Protein AF-A0A962R7K3-F1 (afdb_monomer_lite)

Foldseek 3Di:
DQELVNLLVPLQPDDDDWLVLVLVNQVVLCVHLVHDHQDDDDPPLVPRQWHAQRWFWQADPVRDIDIGTQRTHHQQFEGEFEDADPDDPPDPSVVVVQVVSVVVSLSRQVRPDVVSFGHQWYWYANSNQQKIFIFGDLVSPSPDTHGPPHPVPRIDHSVNVVDPVVSVQVSCSRPPVNVRPVVVVVVVVVVVLVVVLVVQLVVCVVVVHDNVVSVVVSVVVVPD

Radius of gyration: 22.57 Å; chains: 1; bounding box: 63×47×61 Å

pLDDT: mean 91.46, std 8.45, range [54.69, 98.75]

Sequence (224 aa):
MIDLDTFIAKWTAADGSERANAQLFVGDLCELLDLPRPDPAKEETAHNAYVFERRVDRHHRDGSVTPGFIDLYRRDAFVLEAKSISDAEHTKGWDTRMQRAYNQASGYVRALPANEGRPPFLILLDVGRGVIEIHAEFTRSGGNYTPFPDPQHHKIRLADLRGEAIRDRLRAVWLEPENLDPSRHAARVTREIADRLAGLARSLEAAGHDPRITAEFLMRCLFT

Secondary structure (DSSP, 8-state):
---HHHHHHHHHH--S-HHHHHHHHHHHHHHHTTPPPPBPP-SSGGG-SEEEEEEEEEE-TTS-EEEEEEEEEETTTEEEEEE---SPTTSHHHHHHHHHHHHHHHHHHHHS-GGG---SEEEEEETTTTEEEEEE-TT-SS--PEESS-TTTSEEEGGGGGSHHHHHHHHHHHH-GGGG-HHHHHHHHHHHHHHHHHHHHHHHHHTT--HHHHHHHHHHHH--

Structure (mmCIF, N/CA/C/O backbone):
data_AF-A0A962R7K3-F1
#
_entry.id   AF-A0A962R7K3-F1
#
loop_
_atom_site.group_PDB
_atom_site.id
_atom_site.type_symbol
_atom_site.label_atom_id
_atom_site.label_alt_id
_atom_site.label_comp_id
_atom_site.label_asym_id
_atom_site.label_entity_id
_atom_site.label_seq_id
_atom_site.pdbx_PDB_ins_code
_atom_site.Cartn_x
_atom_site.Cartn_y
_atom_site.Cartn_z
_atom_site.occupancy
_atom_site.B_iso_or_equiv
_atom_site.auth_seq_id
_atom_site.auth_comp_id
_atom_site.auth_asym_id
_atom_site.auth_atom_id
_atom_site.pdbx_PDB_model_num
ATOM 1 N N . MET A 1 1 ? -1.440 -23.193 -4.894 1.00 68.06 1 MET A N 1
ATOM 2 C CA . MET A 1 1 ? -1.514 -22.405 -3.657 1.00 68.06 1 MET A CA 1
ATOM 3 C C . MET A 1 1 ? -0.154 -22.497 -3.011 1.00 68.06 1 MET A C 1
ATOM 5 O O . MET A 1 1 ? 0.210 -23.572 -2.546 1.00 68.06 1 MET A O 1
ATOM 9 N N . ILE A 1 2 ? 0.625 -21.425 -3.092 1.00 87.50 2 ILE A N 1
ATOM 10 C CA . ILE A 1 2 ? 1.897 -21.323 -2.384 1.00 87.50 2 ILE A CA 1
ATOM 11 C C . ILE A 1 2 ? 1.605 -21.229 -0.884 1.00 87.50 2 ILE A C 1
ATOM 13 O O . ILE A 1 2 ? 0.843 -20.364 -0.454 1.00 87.50 2 ILE A O 1
ATOM 17 N N . ASP A 1 3 ? 2.144 -22.151 -0.089 1.00 94.12 3 ASP A N 1
ATOM 18 C CA . ASP A 1 3 ? 2.048 -22.040 1.364 1.00 94.12 3 ASP A CA 1
ATOM 19 C C . ASP A 1 3 ? 3.031 -20.980 1.892 1.00 94.12 3 ASP A C 1
ATOM 21 O O . ASP A 1 3 ? 3.970 -20.555 1.211 1.00 94.12 3 ASP A O 1
ATOM 25 N N . LEU A 1 4 ? 2.793 -20.536 3.123 1.00 96.12 4 LEU A N 1
ATOM 26 C CA . LEU A 1 4 ? 3.519 -19.432 3.739 1.00 96.12 4 LEU A CA 1
ATOM 27 C C . LEU A 1 4 ? 5.024 -19.693 3.889 1.00 96.12 4 LEU A C 1
ATOM 29 O O . LEU A 1 4 ? 5.821 -18.792 3.626 1.00 96.12 4 LEU A O 1
ATOM 33 N N . ASP A 1 5 ? 5.425 -20.890 4.317 1.00 96.62 5 ASP A N 1
ATOM 34 C CA . ASP A 1 5 ? 6.842 -21.181 4.536 1.00 96.62 5 ASP A CA 1
ATOM 35 C C . ASP A 1 5 ? 7.575 -21.321 3.197 1.00 96.62 5 ASP A C 1
ATOM 37 O O . ASP A 1 5 ? 8.693 -20.820 3.065 1.00 96.62 5 ASP A O 1
ATOM 41 N N . THR A 1 6 ? 6.917 -21.878 2.174 1.00 95.88 6 THR A N 1
ATOM 42 C CA . THR A 1 6 ? 7.426 -21.888 0.795 1.00 95.88 6 THR A CA 1
ATOM 43 C C . THR A 1 6 ? 7.602 -20.468 0.246 1.00 95.88 6 THR A C 1
ATOM 45 O O . THR A 1 6 ? 8.648 -20.161 -0.333 1.00 95.88 6 THR A O 1
ATOM 48 N N . PHE A 1 7 ? 6.625 -19.576 0.454 1.00 95.62 7 PHE A N 1
ATOM 49 C CA . PHE A 1 7 ? 6.726 -18.171 0.042 1.00 95.62 7 PHE A CA 1
ATOM 50 C C . PHE A 1 7 ? 7.904 -17.466 0.724 1.00 95.62 7 PHE A C 1
ATOM 52 O O . PHE A 1 7 ? 8.736 -16.850 0.053 1.00 95.62 7 PHE A O 1
ATOM 59 N N . ILE A 1 8 ? 7.998 -17.581 2.054 1.00 95.44 8 ILE A N 1
ATOM 60 C CA . ILE A 1 8 ? 9.067 -16.951 2.833 1.00 95.44 8 ILE A CA 1
ATOM 61 C C . ILE A 1 8 ? 10.426 -17.500 2.395 1.00 95.44 8 ILE A C 1
ATOM 63 O O . ILE A 1 8 ? 11.334 -16.709 2.149 1.00 95.44 8 ILE A O 1
ATOM 67 N N . ALA A 1 9 ? 10.580 -18.819 2.252 1.00 93.94 9 ALA A N 1
ATOM 68 C CA . ALA A 1 9 ? 11.841 -19.429 1.833 1.00 93.94 9 ALA A CA 1
ATOM 69 C C . ALA A 1 9 ? 12.282 -18.947 0.442 1.00 93.94 9 ALA A C 1
ATOM 71 O O . ALA A 1 9 ? 13.432 -18.538 0.279 1.00 93.94 9 ALA A O 1
ATOM 72 N N . LYS A 1 10 ? 11.362 -18.925 -0.534 1.00 92.50 10 LYS A N 1
ATOM 73 C CA . LYS A 1 10 ? 11.632 -18.454 -1.901 1.00 92.50 10 LYS A CA 1
ATOM 74 C C . LYS A 1 10 ? 12.158 -17.022 -1.906 1.00 92.50 10 LYS A C 1
ATOM 76 O O . LYS A 1 10 ? 13.209 -16.760 -2.482 1.00 92.50 10 LYS A O 1
ATOM 81 N N . TRP A 1 11 ? 11.445 -16.109 -1.251 1.00 92.19 11 TRP A N 1
ATOM 82 C CA . TRP A 1 11 ? 11.777 -14.684 -1.290 1.00 92.19 11 TRP A CA 1
ATOM 83 C C . TRP A 1 11 ? 12.871 -14.273 -0.303 1.00 92.19 11 TRP A C 1
ATOM 85 O O . TRP A 1 11 ? 13.479 -13.226 -0.488 1.00 92.19 11 TRP A O 1
ATOM 95 N N . THR A 1 12 ? 13.197 -15.114 0.683 1.00 90.31 12 THR A N 1
ATOM 96 C CA . THR A 1 12 ? 14.416 -14.948 1.496 1.00 90.31 12 THR A CA 1
ATOM 97 C C . THR A 1 12 ? 15.669 -15.306 0.696 1.00 90.31 12 THR A C 1
ATOM 99 O O . THR A 1 12 ? 16.709 -14.681 0.876 1.00 90.31 12 THR A O 1
ATOM 102 N N . ALA A 1 13 ? 15.580 -16.320 -0.169 1.00 87.44 13 ALA A N 1
ATOM 103 C CA . ALA A 1 13 ? 16.698 -16.799 -0.980 1.00 87.44 13 ALA A CA 1
ATOM 104 C C . ALA A 1 13 ? 16.848 -16.066 -2.323 1.00 87.44 13 ALA A C 1
ATOM 106 O O . ALA A 1 13 ? 17.819 -16.307 -3.035 1.00 87.44 13 ALA A O 1
ATOM 107 N N . ALA A 1 14 ? 15.885 -15.220 -2.691 1.00 83.06 14 ALA A N 1
ATOM 108 C CA . ALA A 1 14 ? 15.881 -14.542 -3.976 1.00 83.06 14 ALA A CA 1
ATOM 109 C C . ALA A 1 14 ? 17.056 -13.557 -4.087 1.00 83.06 14 ALA A C 1
ATOM 111 O O . ALA A 1 14 ? 17.153 -12.590 -3.333 1.00 83.06 14 ALA A O 1
ATOM 112 N N . ASP A 1 15 ? 17.913 -13.783 -5.077 1.00 66.94 15 ASP A N 1
ATOM 113 C CA . ASP A 1 15 ? 18.903 -12.839 -5.578 1.00 66.94 15 ASP A CA 1
ATOM 114 C C . ASP A 1 15 ? 18.599 -12.496 -7.056 1.00 66.94 15 ASP A C 1
ATOM 116 O O . ASP A 1 15 ? 17.750 -13.111 -7.706 1.00 66.94 15 ASP A O 1
ATOM 120 N N . GLY A 1 16 ? 19.207 -11.438 -7.601 1.00 60.22 16 GLY A N 1
ATOM 121 C CA . GLY A 1 16 ? 19.076 -11.100 -9.029 1.00 60.22 16 GLY A CA 1
ATOM 122 C C . GLY A 1 16 ? 18.207 -9.879 -9.372 1.00 60.22 16 GLY A C 1
ATOM 123 O O . GLY A 1 16 ? 18.065 -8.949 -8.584 1.00 60.22 16 GLY A O 1
ATOM 124 N N . SER A 1 17 ? 17.730 -9.816 -10.626 1.00 57.75 17 SER A N 1
ATOM 125 C CA . SER A 1 17 ? 17.309 -8.562 -11.278 1.00 57.75 17 SER A CA 1
ATOM 126 C C . SER A 1 17 ? 16.001 -7.956 -10.744 1.00 57.75 17 SER A C 1
ATOM 128 O O . SER A 1 17 ? 14.967 -8.621 -10.684 1.00 57.75 17 SER A O 1
ATOM 130 N N . GLU A 1 18 ? 16.044 -6.646 -10.493 1.00 61.50 18 GLU A N 1
ATOM 131 C CA . GLU A 1 18 ? 15.024 -5.814 -9.837 1.00 61.50 18 GLU A CA 1
ATOM 132 C C . GLU A 1 18 ? 13.590 -5.954 -10.388 1.00 61.50 18 GLU A C 1
ATOM 134 O O . GLU A 1 18 ? 12.665 -6.267 -9.640 1.00 61.50 18 GLU A O 1
ATOM 139 N N . ARG A 1 19 ? 13.383 -5.755 -11.697 1.00 60.91 19 ARG A N 1
ATOM 140 C CA . ARG A 1 19 ? 12.029 -5.624 -12.276 1.00 60.91 19 ARG A CA 1
ATOM 141 C C . ARG A 1 19 ? 11.303 -6.960 -12.451 1.00 60.91 19 ARG A C 1
ATOM 143 O O . ARG A 1 19 ? 10.106 -7.044 -12.188 1.00 60.91 19 ARG A O 1
ATOM 150 N N . ALA A 1 20 ? 12.022 -8.004 -12.870 1.00 68.12 20 ALA A N 1
ATOM 151 C CA . ALA A 1 20 ? 11.442 -9.336 -13.054 1.00 68.12 20 ALA A CA 1
ATOM 152 C C . ALA A 1 20 ? 11.002 -9.942 -11.712 1.00 68.12 20 ALA A C 1
ATOM 154 O O . ALA A 1 20 ? 9.931 -10.542 -11.617 1.00 68.12 20 ALA A O 1
ATOM 155 N N . ASN A 1 21 ? 11.789 -9.711 -10.659 1.00 84.38 21 ASN A N 1
ATOM 156 C CA . ASN A 1 21 ? 11.492 -10.224 -9.329 1.00 84.38 21 ASN A CA 1
ATOM 157 C C . ASN A 1 21 ? 10.270 -9.534 -8.708 1.00 84.38 21 ASN A C 1
ATOM 159 O O . ASN A 1 21 ? 9.477 -10.204 -8.058 1.00 84.38 21 ASN A O 1
ATOM 163 N N . ALA A 1 22 ? 10.052 -8.237 -8.954 1.00 90.38 22 ALA A N 1
ATOM 164 C CA . ALA A 1 22 ? 8.908 -7.514 -8.392 1.00 90.38 22 ALA A CA 1
ATOM 165 C C . ALA A 1 22 ? 7.548 -8.063 -8.866 1.00 90.38 22 ALA A C 1
ATOM 167 O O . ALA A 1 22 ? 6.665 -8.316 -8.047 1.00 90.38 22 ALA A O 1
ATOM 168 N N . GLN A 1 23 ? 7.369 -8.294 -10.173 1.00 94.31 23 GLN A N 1
ATOM 169 C CA . GLN A 1 23 ? 6.099 -8.823 -10.696 1.00 94.31 23 GLN A CA 1
ATOM 170 C C . GLN A 1 23 ? 5.846 -10.266 -10.239 1.00 94.31 23 GLN A C 1
ATOM 172 O O . GLN A 1 23 ? 4.718 -10.610 -9.882 1.00 94.31 23 GLN A O 1
ATOM 177 N N . LEU A 1 24 ? 6.897 -11.095 -10.190 1.00 94.19 24 LEU A N 1
ATOM 178 C CA . LEU A 1 24 ? 6.820 -12.452 -9.645 1.00 94.19 24 LEU A CA 1
ATOM 179 C C . LEU A 1 24 ? 6.467 -12.439 -8.151 1.00 94.19 24 LEU A C 1
ATOM 181 O O . LEU A 1 24 ? 5.594 -13.195 -7.733 1.00 94.19 24 LEU A O 1
ATOM 185 N N . PHE A 1 25 ? 7.084 -11.548 -7.367 1.00 95.19 25 PHE A N 1
ATOM 186 C CA . PHE A 1 25 ? 6.802 -11.378 -5.940 1.00 95.19 25 PHE A CA 1
ATOM 187 C C . PHE A 1 25 ? 5.340 -11.027 -5.707 1.00 95.19 25 PHE A C 1
ATOM 189 O O . PHE A 1 25 ? 4.668 -11.668 -4.905 1.00 95.19 25 PHE A O 1
ATOM 196 N N . VAL A 1 26 ? 4.826 -10.039 -6.441 1.00 96.62 26 VAL A N 1
ATOM 197 C CA . VAL A 1 26 ? 3.419 -9.639 -6.350 1.00 96.62 26 VAL A CA 1
ATOM 198 C C . VAL A 1 26 ? 2.497 -10.787 -6.758 1.00 96.62 26 VAL A C 1
ATOM 200 O O . VAL A 1 26 ? 1.483 -11.003 -6.099 1.00 96.62 26 VAL A O 1
ATOM 203 N N . GLY A 1 27 ? 2.828 -11.531 -7.816 1.00 96.69 27 GLY A N 1
ATOM 204 C CA . GLY A 1 27 ? 2.042 -12.683 -8.261 1.00 96.69 27 GLY A CA 1
ATOM 205 C C . GLY A 1 27 ? 1.935 -13.772 -7.192 1.00 96.69 27 GLY A C 1
ATOM 206 O O . GLY A 1 27 ? 0.830 -14.234 -6.898 1.00 96.69 27 GLY A O 1
ATOM 207 N N . ASP A 1 28 ? 3.062 -14.126 -6.575 1.00 96.88 28 ASP A N 1
ATOM 208 C CA . ASP A 1 28 ? 3.112 -15.086 -5.471 1.00 96.88 28 ASP A CA 1
ATOM 209 C C . ASP A 1 28 ? 2.399 -14.554 -4.221 1.00 96.88 28 ASP A C 1
ATOM 211 O O . ASP A 1 28 ? 1.690 -15.304 -3.557 1.00 96.88 28 ASP A O 1
ATOM 215 N N . LEU A 1 29 ? 2.550 -13.262 -3.906 1.00 97.25 29 LEU A N 1
ATOM 216 C CA . LEU A 1 29 ? 1.879 -12.628 -2.771 1.00 97.25 29 LEU A CA 1
ATOM 217 C C . LEU A 1 29 ? 0.361 -12.650 -2.966 1.00 97.25 29 LEU A C 1
ATOM 219 O O . LEU A 1 29 ? -0.376 -12.905 -2.016 1.00 97.25 29 LEU A O 1
ATOM 223 N N . CYS A 1 30 ? -0.111 -12.424 -4.196 1.00 97.94 30 CYS A N 1
ATOM 224 C CA . CYS A 1 30 ? -1.530 -12.534 -4.506 1.00 97.94 30 CYS A CA 1
ATOM 225 C C . CYS A 1 30 ? -2.033 -13.964 -4.297 1.00 97.94 30 CYS A C 1
ATOM 227 O O . CYS A 1 30 ? -3.104 -14.150 -3.735 1.00 97.94 30 CYS A O 1
ATOM 229 N N . GLU A 1 31 ? -1.263 -14.975 -4.704 1.00 97.75 31 GLU A N 1
ATOM 230 C CA . GLU A 1 31 ? -1.631 -16.373 -4.470 1.00 97.75 31 GLU A CA 1
ATOM 231 C C . GLU A 1 31 ? -1.614 -16.748 -2.981 1.00 97.75 31 GLU A C 1
ATOM 233 O O . GLU A 1 31 ? -2.525 -17.433 -2.524 1.00 97.75 31 GLU A O 1
ATOM 238 N N . LEU A 1 32 ? -0.621 -16.275 -2.221 1.00 97.56 32 LEU A N 1
ATOM 239 C CA . LEU A 1 32 ? -0.515 -16.503 -0.777 1.00 97.56 32 LEU A CA 1
ATOM 240 C C . LEU A 1 32 ? -1.706 -15.910 -0.007 1.00 97.56 32 LEU A C 1
ATOM 242 O O . LEU A 1 32 ? -2.159 -16.491 0.976 1.00 97.56 32 LEU A O 1
ATOM 246 N N . LEU A 1 33 ? -2.172 -14.729 -0.420 1.00 96.81 33 LEU A N 1
ATOM 247 C CA . LEU A 1 33 ? -3.208 -13.959 0.276 1.00 96.81 33 LEU A CA 1
ATOM 248 C C . LEU A 1 33 ? -4.617 -14.139 -0.312 1.00 96.81 33 LEU A C 1
ATOM 250 O O . LEU A 1 33 ? -5.530 -13.429 0.111 1.00 96.81 33 LEU A O 1
ATOM 254 N N . ASP A 1 34 ? -4.783 -15.048 -1.278 1.00 96.75 34 ASP A N 1
ATOM 255 C CA . ASP A 1 34 ? -6.034 -15.267 -2.019 1.00 96.75 34 ASP A CA 1
ATOM 256 C C . ASP A 1 34 ? -6.602 -13.964 -2.623 1.00 96.75 34 ASP A C 1
ATOM 258 O O . ASP A 1 34 ? -7.761 -13.582 -2.452 1.00 96.75 34 ASP A O 1
ATOM 262 N N . LEU A 1 35 ? -5.727 -13.216 -3.296 1.00 97.75 35 LEU A N 1
ATOM 263 C CA . LEU A 1 35 ? -6.034 -11.942 -3.936 1.00 97.75 35 LEU A CA 1
ATOM 264 C C . LEU A 1 35 ? -6.183 -12.099 -5.453 1.00 97.75 35 LEU A C 1
ATOM 266 O O . LEU A 1 35 ? -5.499 -12.920 -6.073 1.00 97.75 35 LEU A O 1
ATOM 270 N N . PRO A 1 36 ? -6.996 -11.239 -6.099 1.00 97.38 36 PRO A N 1
ATOM 271 C CA . PRO A 1 36 ? -6.998 -11.149 -7.550 1.00 97.38 36 PRO A CA 1
ATOM 272 C C . PRO A 1 36 ? -5.607 -10.755 -8.061 1.00 97.38 36 PRO A C 1
ATOM 274 O O . PRO A 1 36 ? -4.902 -9.937 -7.454 1.00 97.38 36 PRO A O 1
ATOM 277 N N . ARG A 1 37 ? -5.233 -11.304 -9.218 1.00 96.88 37 ARG A N 1
ATOM 278 C CA . ARG A 1 37 ? -4.007 -10.920 -9.927 1.00 96.88 37 ARG A CA 1
ATOM 279 C C . ARG A 1 37 ? -4.241 -9.662 -10.777 1.00 96.88 37 ARG A C 1
ATOM 281 O O . ARG A 1 37 ? -5.378 -9.442 -11.191 1.00 96.88 37 ARG A O 1
ATOM 288 N N . PRO A 1 38 ? -3.198 -8.851 -11.034 1.00 97.44 38 PRO A N 1
ATOM 289 C CA . PRO A 1 38 ? -3.298 -7.721 -11.955 1.00 97.44 38 PRO A CA 1
ATOM 290 C C . PRO A 1 38 ? -3.692 -8.172 -13.366 1.00 97.44 38 PRO A C 1
ATOM 292 O O . PRO A 1 38 ? -3.252 -9.225 -13.834 1.00 97.44 38 PRO A O 1
ATOM 295 N N . ASP A 1 39 ? -4.491 -7.355 -14.043 1.00 97.00 39 ASP A N 1
ATOM 296 C CA . ASP A 1 39 ? -4.911 -7.568 -15.423 1.00 97.00 39 ASP A CA 1
ATOM 297 C C . ASP A 1 39 ? -3.769 -7.258 -16.411 1.00 97.00 39 ASP A C 1
ATOM 299 O O . ASP A 1 39 ? -2.877 -6.449 -16.119 1.00 97.00 39 ASP A O 1
ATOM 303 N N . PRO A 1 40 ? -3.799 -7.837 -17.626 1.00 95.56 40 PRO A N 1
ATOM 304 C CA . PRO A 1 40 ? -2.949 -7.387 -18.720 1.00 95.56 40 PRO A CA 1
ATOM 305 C C . PRO A 1 40 ? -3.201 -5.910 -19.047 1.00 95.56 40 PRO A C 1
ATOM 307 O O . PRO A 1 40 ? -4.349 -5.481 -19.198 1.00 95.56 40 PRO A O 1
ATOM 310 N N . ALA A 1 41 ? -2.125 -5.138 -19.206 1.00 93.69 41 ALA A N 1
ATOM 311 C CA . ALA A 1 41 ? -2.223 -3.737 -19.591 1.00 93.69 41 ALA A CA 1
ATOM 312 C C . ALA A 1 41 ? -2.838 -3.579 -20.993 1.00 93.69 41 ALA A C 1
ATOM 314 O O . ALA A 1 41 ? -2.524 -4.324 -21.923 1.00 93.69 41 ALA A O 1
ATOM 315 N N . LYS A 1 42 ? -3.700 -2.573 -21.142 1.00 92.56 42 LYS A N 1
ATOM 316 C CA . LYS A 1 42 ? -4.332 -2.171 -22.404 1.00 92.56 42 LYS A CA 1
ATOM 317 C C . LYS A 1 42 ? -3.747 -0.850 -22.900 1.00 92.56 42 LYS A C 1
ATOM 319 O O . LYS A 1 42 ? -3.247 -0.058 -22.099 1.00 92.56 42 LYS A O 1
ATOM 324 N N . GLU A 1 43 ? -3.852 -0.592 -24.206 1.00 88.44 43 GLU A N 1
ATOM 325 C CA . GLU A 1 43 ? -3.423 0.680 -24.816 1.00 88.44 43 GLU A CA 1
ATOM 326 C C . GLU A 1 43 ? -4.154 1.876 -24.193 1.00 88.44 43 GLU A C 1
ATOM 328 O O . GLU A 1 43 ? -3.541 2.876 -23.810 1.00 88.44 43 GLU A O 1
ATOM 333 N N . GLU A 1 44 ? -5.472 1.749 -24.028 1.00 90.25 44 GLU A N 1
ATOM 334 C CA . GLU A 1 44 ? -6.278 2.774 -23.386 1.00 90.25 44 GLU A CA 1
ATOM 335 C C . GLU A 1 44 ? -6.076 2.753 -21.871 1.00 90.25 44 GLU A C 1
ATOM 337 O O . GLU A 1 44 ? -6.584 1.907 -21.133 1.00 90.25 44 GLU A O 1
ATOM 342 N N . THR A 1 45 ? -5.336 3.752 -21.405 1.00 88.19 45 THR A N 1
ATOM 343 C CA . THR A 1 45 ? -4.872 3.869 -20.022 1.00 88.19 45 THR A CA 1
ATOM 344 C C . THR A 1 45 ? -6.025 3.983 -19.008 1.00 88.19 45 THR A C 1
ATOM 346 O O . THR A 1 45 ? -5.904 3.506 -17.880 1.00 88.19 45 THR A O 1
ATOM 349 N N . ALA A 1 46 ? -7.182 4.517 -19.413 1.00 89.38 46 ALA A N 1
ATOM 350 C CA . ALA A 1 46 ? -8.382 4.605 -18.575 1.00 89.38 46 ALA A CA 1
ATOM 351 C C . ALA A 1 46 ? -8.991 3.233 -18.210 1.00 89.38 46 ALA A C 1
ATOM 353 O O . ALA A 1 46 ? -9.703 3.122 -17.210 1.00 89.38 46 ALA A O 1
ATOM 354 N N . HIS A 1 47 ? -8.694 2.176 -18.973 1.00 91.31 47 HIS A N 1
ATOM 355 C CA . HIS A 1 47 ? -9.143 0.809 -18.683 1.00 91.31 47 HIS A CA 1
ATOM 356 C C . HIS A 1 47 ? -8.198 0.036 -17.756 1.00 91.31 47 HIS A C 1
ATOM 358 O O . HIS A 1 47 ? -8.521 -1.066 -17.317 1.00 91.31 47 HIS A O 1
ATOM 364 N N . ASN A 1 48 ? -7.046 0.614 -17.429 1.00 95.75 48 ASN A N 1
ATOM 365 C CA . ASN A 1 48 ? -6.014 -0.026 -16.631 1.00 95.75 48 ASN A CA 1
ATOM 366 C C . ASN A 1 48 ? -6.226 0.277 -15.141 1.00 95.75 48 ASN A C 1
ATOM 368 O O . ASN A 1 48 ? -5.500 1.085 -14.556 1.00 95.75 48 ASN A O 1
ATOM 372 N N . ALA A 1 49 ? -7.266 -0.331 -14.559 1.00 97.06 49 ALA A N 1
ATOM 373 C CA . ALA A 1 49 ? -7.661 -0.131 -13.164 1.00 97.06 49 ALA A CA 1
ATOM 374 C C . ALA A 1 49 ? -6.872 -1.001 -12.173 1.00 97.06 49 ALA A C 1
ATOM 376 O O . ALA A 1 49 ? -6.731 -0.600 -11.025 1.00 97.06 49 ALA A O 1
ATOM 377 N N . TYR A 1 50 ? -6.343 -2.154 -12.586 1.00 98.25 50 TYR A N 1
ATOM 378 C CA . TYR A 1 50 ? -5.440 -2.966 -11.770 1.00 98.25 50 TYR A CA 1
ATOM 379 C C . TYR A 1 50 ? -4.393 -3.637 -12.658 1.00 98.25 50 TYR A C 1
ATOM 381 O O . TYR A 1 50 ? -4.637 -4.715 -13.180 1.00 98.25 50 TYR A O 1
ATOM 389 N N . VAL A 1 51 ? -3.255 -2.981 -12.893 1.00 98.25 51 VAL A N 1
ATOM 390 C CA . VAL A 1 51 ? -2.243 -3.456 -13.854 1.00 98.25 51 VAL A CA 1
ATOM 391 C C . VAL A 1 51 ? -0.829 -3.174 -13.366 1.00 98.25 51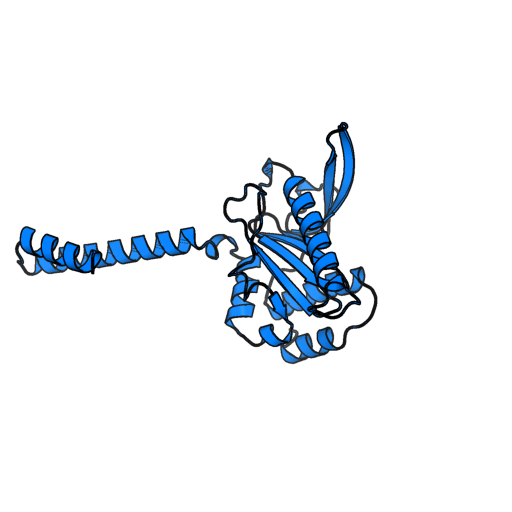 VAL A C 1
ATOM 393 O O . VAL A 1 51 ? -0.595 -2.225 -12.608 1.00 98.25 51 VAL A O 1
ATOM 396 N N . PHE A 1 52 ? 0.124 -3.957 -13.863 1.00 97.62 52 PHE A N 1
ATOM 397 C CA . PHE A 1 52 ? 1.535 -3.592 -13.805 1.00 97.62 52 PHE A CA 1
ATOM 398 C C . PHE A 1 52 ? 1.868 -2.493 -14.820 1.00 97.62 52 PHE A C 1
ATOM 400 O O . PHE A 1 52 ? 1.196 -2.349 -15.841 1.00 97.62 52 PHE A O 1
ATOM 407 N N . GLU A 1 53 ? 2.934 -1.743 -14.541 1.00 95.94 53 GLU A N 1
ATOM 408 C CA . GLU A 1 53 ? 3.526 -0.755 -15.454 1.00 95.94 53 GLU A CA 1
ATOM 409 C C . GLU A 1 53 ? 2.509 0.272 -15.975 1.00 95.94 53 GLU A C 1
ATOM 411 O O . GLU A 1 53 ? 2.501 0.657 -17.148 1.00 95.94 53 GLU A O 1
ATOM 416 N N . ARG A 1 54 ? 1.614 0.733 -15.095 1.00 96.88 54 ARG A N 1
ATOM 417 C CA . ARG A 1 54 ? 0.570 1.692 -15.458 1.00 96.88 54 ARG A CA 1
ATOM 418 C C . ARG A 1 54 ? 1.214 3.000 -15.908 1.00 96.88 54 ARG A C 1
ATOM 420 O O . ARG A 1 54 ? 1.809 3.719 -15.104 1.00 96.88 54 ARG A O 1
ATOM 427 N N . ARG A 1 55 ? 1.046 3.333 -17.190 1.00 95.75 55 ARG A N 1
ATOM 428 C CA . ARG A 1 55 ? 1.497 4.609 -17.754 1.00 95.75 55 ARG A CA 1
ATOM 429 C C . ARG A 1 55 ? 0.818 5.784 -17.054 1.00 95.75 55 ARG A C 1
ATOM 431 O O . ARG A 1 55 ? -0.386 5.749 -16.806 1.00 95.75 55 ARG A O 1
ATOM 438 N N . VAL A 1 56 ? 1.584 6.832 -16.782 1.00 95.19 56 VAL A N 1
ATOM 439 C CA . VAL A 1 56 ? 1.109 8.113 -16.260 1.00 95.19 56 VAL A CA 1
ATOM 440 C C . VAL A 1 56 ? 1.973 9.238 -16.823 1.00 95.19 56 VAL A C 1
ATOM 442 O O . VAL A 1 56 ? 3.195 9.120 -16.875 1.00 95.19 56 VAL A O 1
ATOM 445 N N . ASP A 1 57 ? 1.353 10.329 -17.251 1.00 94.25 57 ASP A N 1
ATOM 446 C CA . ASP A 1 57 ? 2.070 11.480 -17.791 1.00 94.25 57 ASP A CA 1
ATOM 447 C C . ASP A 1 57 ? 2.328 12.494 -16.668 1.00 94.25 57 ASP A C 1
ATOM 449 O O . ASP A 1 57 ? 1.409 12.955 -15.990 1.00 94.25 57 ASP A O 1
ATOM 453 N N . ARG A 1 58 ? 3.600 12.832 -16.428 1.00 92.06 58 ARG A N 1
ATOM 454 C CA . ARG A 1 58 ? 3.985 13.817 -15.410 1.00 92.06 58 ARG A CA 1
ATOM 455 C C . ARG A 1 58 ? 4.138 15.183 -16.053 1.00 92.06 58 ARG A C 1
ATOM 457 O O . ARG A 1 58 ? 5.040 15.380 -16.865 1.00 92.06 58 ARG A O 1
ATOM 464 N N . HIS A 1 59 ? 3.278 16.109 -15.652 1.00 89.31 59 HIS A N 1
ATOM 465 C CA . HIS A 1 59 ? 3.306 17.498 -16.093 1.00 89.31 59 HIS A CA 1
ATOM 466 C C . HIS A 1 59 ? 4.234 18.325 -15.199 1.00 89.31 59 HIS A C 1
ATOM 468 O O . HIS A 1 59 ? 4.098 18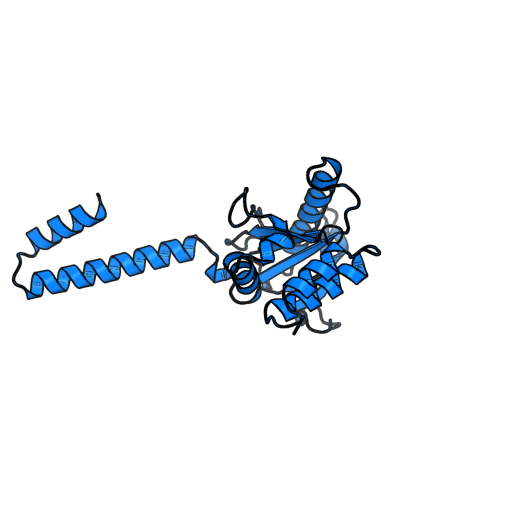.322 -13.973 1.00 89.31 59 HIS A O 1
ATOM 474 N N . HIS A 1 60 ? 5.162 19.048 -15.817 1.00 88.06 60 HIS A N 1
ATOM 475 C CA . HIS A 1 60 ? 6.123 19.913 -15.138 1.00 88.06 60 HIS A CA 1
ATOM 476 C C . HIS A 1 60 ? 5.708 21.384 -15.223 1.00 88.06 60 HIS A C 1
ATOM 478 O O . HIS A 1 60 ? 4.874 21.778 -16.037 1.00 88.06 60 HIS A O 1
ATOM 484 N N . ARG A 1 61 ? 6.302 22.226 -14.368 1.00 87.81 61 ARG A N 1
ATOM 485 C CA . ARG A 1 61 ? 5.973 23.665 -14.298 1.00 87.81 61 ARG A CA 1
ATOM 486 C C . ARG A 1 61 ? 6.346 24.443 -15.557 1.00 87.81 61 ARG A C 1
ATOM 488 O O . ARG A 1 61 ? 5.740 25.471 -15.824 1.00 87.81 61 ARG A O 1
ATOM 495 N N . ASP A 1 62 ? 7.337 23.964 -16.298 1.00 92.25 62 ASP A N 1
ATOM 496 C CA . ASP A 1 62 ? 7.758 24.529 -17.582 1.00 92.25 62 ASP A CA 1
ATOM 497 C C . ASP A 1 62 ? 6.834 24.118 -18.746 1.00 92.25 62 ASP A C 1
ATOM 499 O O . ASP A 1 62 ? 7.088 24.480 -19.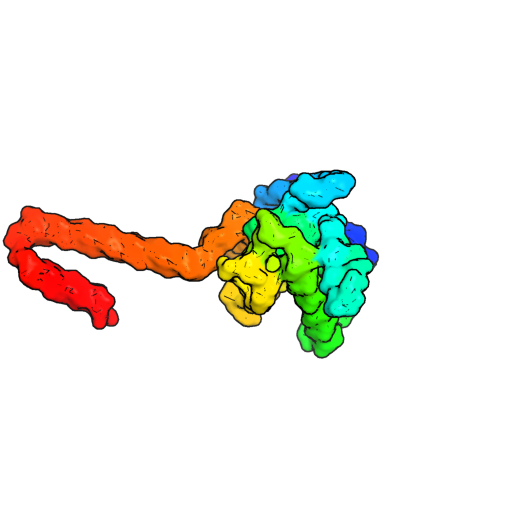891 1.00 92.25 62 ASP A O 1
ATOM 503 N N . GLY A 1 63 ? 5.760 23.370 -18.459 1.00 90.75 63 GLY A N 1
ATOM 504 C CA . GLY A 1 63 ? 4.810 22.858 -19.443 1.00 90.75 63 GLY A CA 1
ATOM 505 C C . GLY A 1 63 ? 5.256 21.5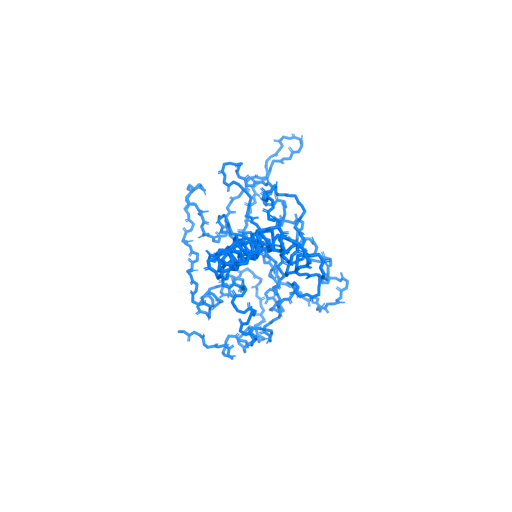61 -20.118 1.00 90.75 63 GLY A C 1
ATOM 506 O O . GLY A 1 63 ? 4.480 20.985 -20.881 1.00 90.75 63 GLY A O 1
ATOM 507 N N . SER A 1 64 ? 6.468 21.069 -19.838 1.00 93.25 64 SER A N 1
ATOM 508 C CA . SER A 1 64 ? 6.929 19.796 -20.383 1.00 93.25 64 SER A CA 1
ATOM 509 C C . SER A 1 64 ? 6.183 18.618 -19.754 1.00 93.25 64 SER A C 1
ATOM 511 O O . SER A 1 64 ? 5.702 18.672 -18.617 1.00 93.25 64 SER A O 1
ATOM 513 N N . VAL A 1 65 ? 6.081 17.530 -20.516 1.00 93.69 65 VAL A N 1
ATOM 514 C CA . VAL A 1 65 ? 5.458 16.283 -20.076 1.00 93.69 65 VAL A CA 1
ATOM 515 C C . VAL A 1 65 ? 6.475 15.167 -20.208 1.00 93.69 65 VAL A C 1
ATOM 517 O O . VAL A 1 65 ? 7.075 14.982 -21.265 1.00 93.69 65 VAL A O 1
ATOM 520 N N . THR A 1 66 ? 6.679 14.412 -19.133 1.00 94.00 66 THR A N 1
ATOM 521 C CA . THR A 1 66 ? 7.514 13.208 -19.166 1.00 94.00 66 THR A CA 1
ATOM 522 C C . THR A 1 66 ? 6.650 11.986 -18.890 1.00 94.00 66 THR A C 1
ATOM 524 O O . THR A 1 66 ? 5.988 11.958 -17.846 1.00 94.00 66 THR A O 1
ATOM 527 N N . PRO A 1 67 ? 6.674 10.959 -19.757 1.00 93.81 67 PRO A N 1
ATOM 528 C CA . PRO A 1 67 ? 5.996 9.710 -19.457 1.00 93.81 67 PRO A CA 1
ATOM 529 C C . PRO A 1 67 ? 6.634 9.045 -18.232 1.00 93.81 67 PRO A C 1
ATOM 531 O O . PRO A 1 67 ? 7.843 9.122 -17.995 1.00 93.81 67 PRO A O 1
ATOM 534 N N . GLY A 1 68 ? 5.801 8.387 -17.445 1.00 94.75 68 GLY A N 1
ATOM 535 C CA . GLY A 1 68 ? 6.174 7.600 -16.286 1.00 94.75 68 GLY A CA 1
ATOM 536 C C . GLY A 1 68 ? 5.379 6.303 -16.241 1.00 94.75 68 GLY A C 1
ATOM 537 O O . GLY A 1 68 ? 4.359 6.162 -16.916 1.00 94.75 68 GLY A O 1
ATOM 538 N N . PHE A 1 69 ? 5.859 5.358 -15.442 1.00 95.75 69 PHE A N 1
ATOM 539 C CA . PHE A 1 69 ? 5.234 4.053 -15.268 1.00 95.75 69 PHE A CA 1
ATOM 540 C C . PHE A 1 69 ? 5.213 3.735 -13.781 1.00 95.75 69 PHE A C 1
ATOM 542 O O . PHE A 1 69 ? 6.254 3.794 -13.128 1.00 95.75 69 PHE A O 1
ATOM 549 N N . ILE A 1 70 ? 4.021 3.455 -13.268 1.00 97.31 70 ILE A N 1
ATOM 550 C CA . ILE A 1 70 ? 3.808 2.958 -11.914 1.00 97.31 70 ILE A CA 1
ATOM 551 C C . ILE A 1 70 ? 4.008 1.447 -11.955 1.00 97.31 70 ILE A C 1
ATOM 553 O O . ILE A 1 70 ? 3.353 0.791 -12.766 1.00 97.31 70 ILE A O 1
ATOM 557 N N . ASP A 1 71 ? 4.866 0.895 -11.096 1.00 97.00 71 ASP A N 1
ATOM 558 C CA . ASP A 1 71 ? 5.192 -0.536 -11.144 1.00 97.00 71 ASP A CA 1
ATOM 559 C C . ASP A 1 71 ? 3.949 -1.409 -10.983 1.00 97.00 71 ASP A C 1
ATOM 561 O O . ASP A 1 71 ? 3.735 -2.306 -11.797 1.00 97.00 71 ASP A O 1
ATOM 565 N N . LEU A 1 72 ? 3.089 -1.103 -10.009 1.00 98.19 72 LEU A N 1
ATOM 566 C CA . LEU A 1 72 ? 1.765 -1.704 -9.890 1.00 98.19 72 LEU A CA 1
ATOM 567 C C . LEU A 1 72 ? 0.747 -0.671 -9.408 1.00 98.19 72 LEU A C 1
ATOM 569 O O . LEU A 1 72 ? 0.923 -0.013 -8.383 1.00 98.19 72 LEU A O 1
ATOM 573 N N . TYR A 1 73 ? -0.349 -0.549 -10.146 1.00 98.50 73 TYR A N 1
ATOM 574 C CA . TYR A 1 73 ? -1.440 0.358 -9.819 1.00 98.50 73 TYR A CA 1
ATOM 575 C C . TYR A 1 73 ? -2.717 -0.431 -9.605 1.00 98.50 73 TYR A C 1
ATOM 577 O O . TYR A 1 73 ? -3.072 -1.248 -10.451 1.00 98.50 73 TYR A O 1
ATOM 585 N N . ARG A 1 74 ? -3.429 -0.130 -8.518 1.00 98.44 74 ARG A N 1
ATOM 586 C CA . ARG A 1 74 ? -4.818 -0.531 -8.314 1.00 98.44 74 ARG A CA 1
ATOM 587 C C . ARG A 1 74 ? -5.642 0.703 -7.968 1.00 98.44 74 ARG A C 1
ATOM 589 O O . ARG A 1 74 ? -5.476 1.282 -6.892 1.00 98.44 74 ARG A O 1
ATOM 596 N N . ARG A 1 75 ? -6.530 1.104 -8.879 1.00 97.81 75 ARG A N 1
ATOM 597 C CA . ARG A 1 75 ? -7.457 2.225 -8.707 1.00 97.81 75 ARG A CA 1
ATOM 598 C C . ARG A 1 75 ? -8.210 2.070 -7.393 1.00 97.81 75 ARG A C 1
ATOM 600 O O . ARG A 1 75 ? -8.572 0.962 -7.006 1.00 97.81 75 ARG A O 1
ATOM 607 N N . ASP A 1 76 ? -8.387 3.194 -6.706 1.00 96.69 76 ASP A N 1
ATOM 608 C CA . ASP A 1 76 ? -9.050 3.288 -5.405 1.00 96.69 76 ASP A CA 1
ATOM 609 C C . ASP A 1 76 ? -8.395 2.511 -4.255 1.00 96.69 76 ASP A C 1
ATOM 611 O O . ASP A 1 76 ? -8.918 2.565 -3.145 1.00 96.69 76 ASP A O 1
ATOM 615 N N . ALA A 1 77 ? -7.254 1.850 -4.471 1.00 98.31 77 ALA A N 1
ATOM 616 C CA . ALA A 1 77 ? -6.560 1.091 -3.438 1.00 98.31 77 ALA A CA 1
ATOM 617 C C . ALA A 1 77 ? -5.140 1.601 -3.218 1.00 98.31 77 ALA A C 1
ATOM 619 O O . ALA A 1 77 ? -4.863 2.189 -2.172 1.00 98.31 77 ALA A O 1
ATOM 620 N N . PHE A 1 78 ? -4.248 1.432 -4.196 1.00 98.69 78 PHE A N 1
ATOM 621 C CA . PHE A 1 78 ? -2.843 1.768 -4.002 1.00 98.69 78 PHE A CA 1
ATOM 622 C C . PHE A 1 78 ? -2.085 2.118 -5.286 1.00 98.69 78 PHE A C 1
ATOM 624 O O . PHE A 1 78 ? -2.418 1.698 -6.397 1.00 98.69 78 PHE A O 1
ATOM 631 N N . VAL A 1 79 ? -0.993 2.852 -5.086 1.00 98.56 79 VAL A N 1
ATOM 632 C CA . VAL A 1 79 ? 0.179 2.864 -5.968 1.00 98.56 79 VAL A CA 1
ATOM 633 C C . VAL A 1 79 ? 1.283 2.070 -5.279 1.00 98.56 79 VAL A C 1
ATOM 635 O O . VAL A 1 79 ? 1.555 2.313 -4.106 1.00 98.56 79 VAL A O 1
ATOM 638 N N . LEU A 1 80 ? 1.915 1.142 -5.996 1.00 98.56 80 LEU A N 1
ATOM 639 C CA . LEU A 1 80 ? 3.077 0.398 -5.527 1.00 98.56 80 LEU A CA 1
ATOM 640 C C . LEU A 1 80 ? 4.291 0.720 -6.401 1.00 98.56 80 LEU A C 1
ATOM 642 O O . LEU A 1 80 ? 4.210 0.646 -7.627 1.00 98.56 80 LEU A O 1
ATOM 646 N N . GLU A 1 81 ? 5.402 1.058 -5.749 1.00 97.75 81 GLU A N 1
ATOM 647 C CA . GLU A 1 81 ? 6.722 1.244 -6.363 1.00 97.75 81 GLU A CA 1
ATOM 648 C C . GLU A 1 81 ? 7.686 0.199 -5.797 1.00 97.75 81 GLU A C 1
ATOM 650 O O . GLU A 1 81 ? 7.837 0.073 -4.578 1.00 97.75 81 GLU A O 1
ATOM 655 N N . ALA A 1 82 ? 8.344 -0.544 -6.678 1.00 95.06 82 ALA A N 1
ATOM 656 C CA . ALA A 1 82 ? 9.304 -1.569 -6.323 1.00 95.06 82 ALA A CA 1
ATOM 657 C C . ALA A 1 82 ? 10.744 -1.087 -6.547 1.00 95.06 82 ALA A C 1
ATOM 659 O O . ALA A 1 82 ? 11.062 -0.353 -7.487 1.00 95.06 82 ALA A O 1
ATOM 660 N N . LYS A 1 83 ? 11.638 -1.526 -5.664 1.00 91.19 83 LYS A N 1
ATOM 661 C CA . LYS A 1 83 ? 13.088 -1.382 -5.765 1.00 91.19 83 LYS A CA 1
ATOM 662 C C . LYS A 1 83 ? 13.766 -2.689 -5.384 1.00 91.19 83 LYS A C 1
ATOM 664 O O . LYS A 1 83 ? 13.206 -3.503 -4.663 1.00 91.19 83 LYS A O 1
ATOM 669 N N . SER A 1 84 ? 14.991 -2.875 -5.847 1.00 86.69 84 SER A N 1
ATOM 670 C CA . SER A 1 84 ? 15.891 -3.926 -5.381 1.00 86.69 84 SER A CA 1
ATOM 671 C C . SER A 1 84 ? 17.118 -3.256 -4.798 1.00 86.69 84 SER A C 1
ATOM 673 O O . SER A 1 84 ? 18.028 -2.845 -5.522 1.00 86.69 84 SER A O 1
ATOM 675 N N . ILE A 1 85 ? 17.128 -3.090 -3.478 1.00 85.38 85 ILE A N 1
ATOM 676 C CA . ILE A 1 85 ? 18.166 -2.320 -2.805 1.00 85.38 85 ILE A CA 1
ATOM 677 C C . ILE A 1 85 ? 19.280 -3.252 -2.325 1.00 85.38 85 ILE A C 1
ATOM 679 O O . ILE A 1 85 ? 19.090 -4.131 -1.489 1.00 85.38 85 ILE A O 1
ATOM 683 N N . SER A 1 86 ? 20.492 -3.014 -2.832 1.00 82.62 86 SER A N 1
ATOM 684 C CA . SER A 1 86 ? 21.694 -3.754 -2.431 1.00 82.62 86 SER A CA 1
ATOM 685 C C . SER A 1 86 ? 22.108 -3.483 -0.983 1.00 82.62 86 SER A C 1
ATOM 687 O O . SER A 1 86 ? 22.613 -4.371 -0.293 1.00 82.62 86 SER A O 1
ATOM 689 N N . ASP A 1 87 ? 21.918 -2.250 -0.515 1.00 84.75 87 ASP A N 1
ATOM 690 C CA . ASP A 1 87 ? 22.317 -1.827 0.824 1.00 84.75 87 ASP A CA 1
ATOM 691 C C . ASP A 1 87 ? 21.526 -2.589 1.895 1.00 84.75 87 ASP A C 1
ATOM 693 O O . ASP A 1 87 ? 20.383 -2.992 1.680 1.00 84.75 87 ASP A O 1
ATOM 697 N N . ALA A 1 88 ? 22.144 -2.815 3.053 1.00 83.19 88 ALA A N 1
ATOM 698 C CA . ALA A 1 88 ? 21.461 -3.461 4.166 1.00 83.19 88 ALA A CA 1
ATOM 699 C C . ALA A 1 88 ? 20.347 -2.567 4.722 1.00 83.19 88 ALA A C 1
ATOM 701 O O . ALA A 1 88 ? 20.489 -1.340 4.772 1.00 83.19 88 ALA A O 1
ATOM 702 N N . GLU A 1 89 ? 19.266 -3.198 5.179 1.00 80.38 89 GLU A N 1
ATOM 703 C CA . GLU A 1 89 ? 18.216 -2.523 5.938 1.00 80.38 89 GLU A CA 1
ATOM 704 C C . GLU A 1 89 ? 18.835 -1.775 7.139 1.00 80.38 89 GLU A C 1
ATOM 706 O O . GLU A 1 89 ? 19.846 -2.210 7.694 1.00 80.38 89 GLU A O 1
ATOM 711 N N . HIS A 1 90 ? 18.256 -0.632 7.521 1.00 85.38 90 HIS A N 1
ATOM 712 C CA . HIS A 1 90 ? 18.749 0.270 8.580 1.00 85.38 90 HIS A CA 1
ATOM 713 C C . HIS A 1 90 ? 20.059 1.012 8.276 1.00 85.38 90 HIS A C 1
ATOM 715 O O . HIS A 1 90 ? 20.608 1.693 9.145 1.00 85.38 90 HIS A O 1
ATOM 721 N N . THR A 1 91 ? 20.568 0.930 7.047 1.00 92.00 91 THR A N 1
ATOM 722 C CA . THR A 1 91 ? 21.654 1.808 6.605 1.00 92.00 91 THR A CA 1
ATOM 723 C C . THR A 1 91 ? 21.102 3.100 6.010 1.00 92.00 91 THR A C 1
ATOM 725 O O . THR A 1 91 ? 20.078 3.114 5.329 1.00 92.00 91 THR A O 1
ATOM 728 N N . LYS A 1 92 ? 21.858 4.195 6.158 1.00 91.81 92 LYS A N 1
ATOM 729 C CA . LYS A 1 92 ? 21.520 5.491 5.547 1.00 91.81 92 LYS A CA 1
ATOM 730 C C . LYS A 1 92 ? 21.311 5.396 4.030 1.00 91.81 92 LYS A C 1
ATOM 732 O O . LYS A 1 92 ? 20.511 6.139 3.461 1.00 91.81 92 LYS A O 1
ATOM 737 N N . GLY A 1 93 ? 22.058 4.517 3.362 1.00 91.75 93 GLY A N 1
ATOM 738 C CA . GLY A 1 93 ? 21.946 4.310 1.922 1.00 91.75 93 GLY A CA 1
ATOM 739 C C . GLY A 1 93 ? 20.648 3.603 1.526 1.00 91.75 93 GLY A C 1
ATOM 740 O O . GLY A 1 93 ? 20.026 3.995 0.532 1.00 91.75 93 GLY A O 1
ATOM 741 N N . TRP A 1 94 ? 20.194 2.638 2.329 1.00 91.81 94 TRP A N 1
ATOM 742 C CA . TRP A 1 94 ? 18.885 2.009 2.165 1.00 91.81 94 TRP A CA 1
ATOM 743 C C . TRP A 1 94 ? 17.752 3.019 2.391 1.00 91.81 94 TRP A C 1
ATOM 745 O O . TRP A 1 94 ? 16.944 3.231 1.486 1.00 91.81 94 TRP A O 1
ATOM 755 N N . ASP A 1 95 ? 17.783 3.764 3.503 1.00 91.56 95 ASP A N 1
ATOM 756 C CA . ASP A 1 95 ? 16.767 4.784 3.817 1.00 91.56 95 ASP A CA 1
ATOM 757 C C . ASP A 1 95 ? 16.675 5.855 2.718 1.00 91.56 95 ASP A C 1
ATOM 759 O O . ASP A 1 95 ? 15.592 6.264 2.303 1.00 91.56 95 ASP A O 1
ATOM 763 N N . THR A 1 96 ? 17.820 6.280 2.175 1.00 95.19 96 THR A N 1
ATOM 764 C CA . THR A 1 96 ? 17.865 7.257 1.077 1.00 95.19 96 THR A CA 1
ATOM 765 C C . THR A 1 96 ? 17.190 6.726 -0.190 1.00 95.19 96 THR A C 1
ATOM 767 O O . THR A 1 96 ? 16.528 7.488 -0.899 1.00 95.19 96 THR A O 1
ATOM 770 N N . ARG A 1 97 ? 17.358 5.438 -0.515 1.00 94.31 97 ARG A N 1
ATOM 771 C CA . ARG A 1 97 ? 16.723 4.833 -1.696 1.00 94.31 97 ARG A CA 1
ATOM 772 C C . ARG A 1 97 ? 15.226 4.633 -1.485 1.00 94.31 97 ARG A C 1
ATOM 774 O O . ARG A 1 97 ? 14.467 4.960 -2.395 1.00 94.31 97 ARG A O 1
ATOM 781 N N . MET A 1 98 ? 14.806 4.219 -0.293 1.00 94.69 98 MET A N 1
ATOM 782 C CA . MET A 1 98 ? 13.386 4.130 0.058 1.00 94.69 98 MET A CA 1
ATOM 783 C C . MET A 1 98 ? 12.706 5.499 0.022 1.00 94.69 98 MET A C 1
ATOM 785 O O . MET A 1 98 ? 11.654 5.646 -0.594 1.00 94.69 98 MET A O 1
ATOM 789 N N . GLN A 1 99 ? 13.356 6.549 0.531 1.00 95.88 99 GLN A N 1
ATOM 790 C CA . GLN A 1 99 ? 12.828 7.912 0.432 1.00 95.88 99 GLN A CA 1
ATOM 791 C C . GLN A 1 99 ? 12.691 8.388 -1.024 1.00 95.88 99 GLN A C 1
ATOM 793 O O . GLN A 1 99 ? 11.755 9.113 -1.367 1.00 95.88 99 GLN A O 1
ATOM 798 N N . ARG A 1 100 ? 13.608 7.991 -1.915 1.00 96.38 100 ARG A N 1
ATOM 799 C CA . ARG A 1 100 ? 13.483 8.285 -3.352 1.00 96.38 100 ARG A CA 1
ATOM 800 C C . ARG A 1 100 ? 12.315 7.529 -3.981 1.00 96.38 100 ARG A C 1
ATOM 802 O O . ARG A 1 100 ? 11.585 8.138 -4.758 1.00 96.38 100 ARG A O 1
ATOM 809 N N . ALA A 1 101 ? 12.119 6.260 -3.621 1.00 96.00 101 ALA A N 1
ATOM 810 C CA . ALA A 1 101 ? 10.970 5.471 -4.061 1.00 96.00 101 ALA A CA 1
ATOM 811 C C . ALA A 1 101 ? 9.648 6.098 -3.584 1.00 96.00 101 ALA A C 1
ATOM 813 O O . ALA A 1 101 ? 8.740 6.293 -4.387 1.00 96.00 101 ALA A O 1
ATOM 814 N N . TYR A 1 102 ? 9.580 6.549 -2.326 1.00 97.75 102 TYR A N 1
ATOM 815 C CA . TYR A 1 102 ? 8.449 7.317 -1.797 1.00 97.75 102 TYR A CA 1
ATOM 816 C C . TYR A 1 102 ? 8.161 8.578 -2.627 1.00 97.75 102 TYR A C 1
ATOM 818 O O . TYR A 1 102 ? 7.024 8.832 -3.036 1.00 97.75 102 TYR A O 1
ATOM 826 N N . ASN A 1 103 ? 9.191 9.382 -2.908 1.00 97.31 103 ASN A N 1
ATOM 827 C CA . ASN A 1 103 ? 9.041 10.617 -3.684 1.00 97.31 103 ASN A CA 1
ATOM 828 C C . ASN A 1 103 ? 8.579 10.333 -5.123 1.00 97.31 103 ASN A C 1
ATOM 830 O O . ASN A 1 103 ? 7.797 11.094 -5.691 1.00 97.31 103 ASN A O 1
ATOM 834 N N . GLN A 1 104 ? 9.041 9.229 -5.708 1.00 95.38 104 GLN A N 1
ATOM 835 C CA . GLN A 1 104 ? 8.627 8.780 -7.032 1.00 95.38 104 GLN A CA 1
ATOM 836 C C . GLN A 1 104 ? 7.156 8.343 -7.041 1.00 95.38 104 GLN A C 1
ATOM 838 O O . GLN A 1 104 ? 6.370 8.869 -7.832 1.00 95.38 104 GLN A O 1
ATOM 843 N N . ALA A 1 105 ? 6.770 7.456 -6.122 1.00 97.19 105 ALA A N 1
ATOM 844 C CA . ALA A 1 105 ? 5.410 6.947 -5.989 1.00 97.19 105 ALA A CA 1
ATOM 845 C C . ALA A 1 105 ? 4.395 8.064 -5.693 1.00 97.19 105 ALA A C 1
ATOM 847 O O . ALA A 1 105 ? 3.359 8.158 -6.351 1.00 97.19 105 ALA A O 1
ATOM 848 N N . SER A 1 106 ? 4.712 8.976 -4.767 1.00 97.19 106 SER A N 1
ATOM 849 C CA . SER A 1 106 ? 3.861 10.140 -4.468 1.00 97.19 106 SER A CA 1
ATOM 850 C C . SER A 1 106 ? 3.755 11.106 -5.654 1.00 97.19 106 SER A C 1
ATOM 852 O O . SER A 1 106 ? 2.684 11.657 -5.919 1.00 97.19 106 SER A O 1
ATOM 854 N N . GLY A 1 107 ? 4.834 11.269 -6.426 1.00 96.12 107 GLY A N 1
ATOM 855 C CA . GLY A 1 107 ? 4.812 11.994 -7.694 1.00 96.12 107 GLY A CA 1
ATOM 856 C C . GLY A 1 107 ? 3.843 11.374 -8.702 1.00 96.12 107 GLY A C 1
ATOM 857 O O . GLY A 1 107 ? 3.076 12.098 -9.338 1.00 96.12 107 GLY A O 1
ATOM 858 N N . TYR A 1 108 ? 3.819 10.043 -8.811 1.00 96.69 108 TYR A N 1
ATOM 859 C CA . TYR A 1 108 ? 2.868 9.344 -9.675 1.00 96.69 108 TYR A CA 1
ATOM 860 C C . TYR A 1 108 ? 1.426 9.478 -9.211 1.00 96.69 108 TYR A C 1
ATOM 862 O O . TYR A 1 108 ? 0.566 9.779 -10.034 1.00 96.69 108 TYR A O 1
ATOM 870 N N . VAL A 1 109 ? 1.162 9.334 -7.911 1.00 97.06 109 VAL A N 1
ATOM 871 C CA . VAL A 1 109 ? -0.170 9.565 -7.336 1.00 97.06 109 VAL A CA 1
ATOM 872 C C . VAL A 1 109 ? -0.709 10.933 -7.758 1.00 97.06 109 VAL A C 1
ATOM 874 O O . VAL A 1 109 ? -1.847 11.040 -8.209 1.00 97.06 109 VAL A O 1
ATOM 877 N N . ARG A 1 110 ? 0.109 11.987 -7.663 1.00 94.88 110 ARG A N 1
ATOM 878 C CA . ARG A 1 110 ? -0.299 13.351 -8.039 1.00 94.88 110 ARG A CA 1
ATOM 879 C C . ARG A 1 110 ? -0.553 13.513 -9.535 1.00 94.88 110 ARG A C 1
ATOM 881 O O . ARG A 1 110 ? -1.404 14.321 -9.902 1.00 94.88 110 ARG A O 1
ATOM 888 N N . ALA A 1 111 ? 0.155 12.746 -10.359 1.00 95.44 111 ALA A N 1
ATOM 889 C CA . ALA A 1 111 ? 0.031 12.745 -11.811 1.00 95.44 111 ALA A CA 1
ATOM 890 C C . ALA A 1 111 ? -1.137 11.887 -12.336 1.00 95.44 111 ALA A C 1
ATOM 892 O O . ALA A 1 111 ? -1.449 11.956 -13.523 1.00 95.44 111 ALA A O 1
ATOM 893 N N . LEU A 1 112 ? -1.807 11.100 -11.482 1.00 96.19 112 LEU A N 1
ATOM 894 C CA . LEU A 1 112 ? -3.009 10.370 -11.885 1.00 96.19 112 LEU A CA 1
ATOM 895 C C . LEU A 1 112 ? -4.102 11.341 -12.381 1.00 96.19 112 LEU A C 1
ATOM 897 O O . LEU A 1 112 ? -4.259 12.436 -11.819 1.00 96.19 112 LEU A O 1
ATOM 901 N N . PRO A 1 113 ? -4.908 10.947 -13.382 1.00 93.50 113 PRO A N 1
ATOM 902 C CA . PRO A 1 113 ? -6.070 11.716 -13.815 1.00 93.50 113 PRO A CA 1
ATOM 903 C C . PRO A 1 113 ? -6.964 12.124 -12.636 1.00 93.50 113 PRO A C 1
ATOM 905 O O . PRO A 1 113 ? -7.184 11.351 -11.704 1.00 93.50 113 PRO A O 1
ATOM 908 N N . ALA A 1 114 ? -7.466 13.360 -12.636 1.00 91.19 114 ALA A N 1
ATOM 909 C CA . ALA A 1 114 ? -8.256 13.881 -11.515 1.00 91.19 114 ALA A CA 1
ATOM 910 C C . ALA A 1 114 ? -9.567 13.101 -11.301 1.00 91.19 114 ALA A C 1
ATOM 912 O O . ALA A 1 114 ? -9.989 12.898 -10.166 1.00 91.19 114 ALA A O 1
ATOM 913 N N . ASN A 1 115 ? -10.177 12.616 -12.384 1.00 92.38 115 ASN A N 1
ATOM 914 C CA . ASN A 1 115 ? -11.403 11.817 -12.357 1.00 92.38 115 ASN A CA 1
ATOM 915 C C . ASN A 1 115 ? -11.212 10.401 -11.786 1.00 92.38 115 ASN A C 1
ATOM 917 O O . ASN A 1 115 ? -12.201 9.772 -11.429 1.00 92.38 115 ASN A O 1
ATOM 921 N N . GLU A 1 116 ? -9.977 9.897 -11.694 1.00 93.56 116 GLU A N 1
ATOM 922 C CA . GLU A 1 116 ? -9.674 8.609 -11.048 1.00 93.56 116 GLU A CA 1
ATOM 923 C C . GLU A 1 116 ? -9.478 8.745 -9.528 1.00 93.56 116 GLU A C 1
ATOM 925 O O . GLU A 1 116 ? -9.342 7.740 -8.835 1.00 93.56 116 GLU A O 1
ATOM 930 N N . GLY A 1 117 ? -9.450 9.975 -8.997 1.00 93.88 117 GLY A N 1
ATOM 931 C CA . GLY A 1 117 ? -9.148 10.230 -7.592 1.00 93.88 117 GLY A CA 1
ATOM 932 C C . GLY A 1 117 ? -7.701 9.891 -7.228 1.00 93.88 117 GLY A C 1
ATOM 933 O O . GLY A 1 117 ? -6.821 9.771 -8.088 1.00 93.88 117 GLY A O 1
ATOM 934 N N . ARG A 1 118 ? -7.421 9.792 -5.928 1.00 97.12 118 ARG A N 1
ATOM 935 C CA . ARG A 1 118 ? -6.111 9.384 -5.406 1.00 97.12 118 ARG A CA 1
ATOM 936 C C . ARG A 1 118 ? -6.297 8.138 -4.544 1.00 97.12 118 ARG A C 1
ATOM 938 O O . ARG A 1 118 ? -7.210 8.125 -3.720 1.00 97.12 118 ARG A O 1
ATOM 945 N N . PRO A 1 119 ? -5.486 7.085 -4.737 1.00 97.69 119 PRO A N 1
ATOM 946 C CA . PRO A 1 119 ? -5.607 5.884 -3.928 1.00 97.69 119 PRO A CA 1
ATOM 947 C C . PRO A 1 119 ? -5.204 6.170 -2.473 1.00 97.69 119 PRO A C 1
ATOM 949 O O . PRO A 1 119 ? -4.269 6.939 -2.252 1.00 97.69 119 PRO A O 1
ATOM 952 N N . PRO A 1 120 ? -5.858 5.556 -1.477 1.00 97.88 120 PRO A N 1
ATOM 953 C CA . PRO A 1 120 ? -5.576 5.807 -0.067 1.00 97.88 120 PRO A CA 1
ATOM 954 C C . PRO A 1 120 ? -4.219 5.256 0.384 1.00 97.88 120 PRO A C 1
ATOM 956 O O . PRO A 1 120 ? -3.696 5.742 1.382 1.00 97.88 120 PRO A O 1
ATOM 959 N N . PHE A 1 121 ? -3.620 4.300 -0.339 1.00 98.75 121 PHE A N 1
ATOM 960 C CA . PHE A 1 121 ? -2.325 3.717 0.017 1.00 98.75 121 PHE A CA 1
ATOM 961 C C . PHE A 1 121 ? -1.209 3.990 -0.999 1.00 98.75 121 PHE A C 1
ATOM 963 O O . PHE A 1 121 ? -1.411 4.035 -2.215 1.00 98.75 121 PHE A O 1
ATOM 970 N N . LEU A 1 122 ? 0.005 4.109 -0.471 1.00 98.62 122 LEU A N 1
ATOM 971 C CA . LEU A 1 122 ? 1.265 4.084 -1.199 1.00 98.62 122 LEU A CA 1
ATOM 972 C C . LEU A 1 122 ? 2.100 2.948 -0.606 1.00 98.62 122 LEU A C 1
ATOM 974 O O . LEU A 1 122 ? 2.405 2.954 0.588 1.00 98.62 122 LEU A O 1
ATOM 978 N N . ILE A 1 123 ? 2.438 1.965 -1.434 1.00 98.75 123 ILE A N 1
ATOM 979 C CA . ILE A 1 123 ? 3.208 0.786 -1.043 1.00 98.75 123 ILE A CA 1
ATOM 980 C C . ILE A 1 123 ? 4.603 0.894 -1.652 1.00 98.75 123 ILE A C 1
ATOM 982 O O . ILE A 1 123 ? 4.751 1.130 -2.850 1.00 98.75 123 ILE A O 1
ATOM 986 N N . LEU A 1 124 ? 5.632 0.707 -0.838 1.00 98.19 124 LEU A N 1
ATOM 987 C CA . LEU A 1 124 ? 7.000 0.550 -1.317 1.00 98.19 124 LEU A CA 1
ATOM 988 C C . LEU A 1 124 ? 7.419 -0.896 -1.108 1.00 98.19 124 LEU A C 1
ATOM 990 O O . LEU A 1 124 ? 7.212 -1.444 -0.029 1.00 98.19 124 LEU A O 1
ATOM 994 N N . LEU A 1 125 ? 8.002 -1.509 -2.130 1.00 96.38 125 LEU A N 1
ATOM 995 C CA . LEU A 1 125 ? 8.499 -2.877 -2.065 1.00 96.38 125 LEU A CA 1
ATOM 996 C C . LEU A 1 125 ? 10.002 -2.878 -2.320 1.00 96.38 125 LEU A C 1
ATOM 998 O O . LEU A 1 125 ? 10.429 -2.617 -3.438 1.00 96.38 125 LEU A O 1
ATOM 1002 N N . ASP A 1 126 ? 10.803 -3.229 -1.320 1.00 93.62 126 ASP A N 1
ATOM 1003 C CA . ASP A 1 126 ? 12.179 -3.658 -1.551 1.00 93.62 126 ASP A CA 1
ATOM 1004 C C . ASP A 1 126 ? 12.198 -5.171 -1.783 1.00 93.62 126 ASP A C 1
ATOM 1006 O O . ASP A 1 126 ? 12.261 -5.965 -0.840 1.00 93.62 126 ASP A O 1
ATOM 1010 N N . VAL A 1 127 ? 12.116 -5.580 -3.050 1.00 89.50 127 VAL A N 1
ATOM 1011 C CA . VAL A 1 127 ? 12.084 -6.998 -3.432 1.00 89.50 127 VAL A CA 1
ATOM 1012 C C . VAL A 1 127 ? 13.421 -7.693 -3.171 1.00 89.50 127 VAL A C 1
ATOM 1014 O O . VAL A 1 127 ? 13.440 -8.897 -2.944 1.00 89.50 127 VAL A O 1
ATOM 1017 N N . GLY A 1 128 ? 14.531 -6.945 -3.133 1.00 84.44 128 GLY A N 1
ATOM 1018 C CA . GLY A 1 128 ? 15.858 -7.493 -2.832 1.00 84.44 128 GLY A CA 1
ATOM 1019 C C . GLY A 1 128 ? 16.038 -7.880 -1.361 1.00 84.44 128 GLY A C 1
ATOM 1020 O O . GLY A 1 128 ? 16.943 -8.641 -1.025 1.00 84.44 128 GLY A O 1
ATOM 1021 N N . ARG A 1 129 ? 15.181 -7.362 -0.473 1.00 85.88 129 ARG A N 1
ATOM 1022 C CA . ARG A 1 129 ? 15.191 -7.655 0.970 1.00 85.88 129 ARG A CA 1
ATOM 1023 C C . ARG A 1 129 ? 13.881 -8.256 1.480 1.00 85.88 129 ARG A C 1
ATOM 1025 O O . ARG A 1 129 ? 13.807 -8.637 2.645 1.00 85.88 129 ARG A O 1
ATOM 1032 N N . GLY A 1 130 ? 12.848 -8.325 0.639 1.00 89.81 130 GLY A N 1
ATOM 1033 C CA . GLY A 1 130 ? 11.514 -8.773 1.031 1.00 89.81 130 GLY A CA 1
ATOM 1034 C C . GLY A 1 130 ? 10.853 -7.856 2.067 1.00 89.81 130 GLY A C 1
ATOM 1035 O O . GLY A 1 130 ? 10.213 -8.346 3.000 1.00 89.81 130 GLY A O 1
ATOM 1036 N N . VAL A 1 131 ? 11.040 -6.538 1.931 1.00 94.69 131 VAL A N 1
ATOM 1037 C CA . VAL A 1 131 ? 10.459 -5.524 2.827 1.00 94.69 131 VAL A CA 1
ATOM 1038 C C . VAL A 1 131 ? 9.354 -4.762 2.103 1.00 94.69 131 VAL A C 1
ATOM 1040 O O . VAL A 1 131 ? 9.573 -4.218 1.023 1.00 94.69 131 VAL A O 1
ATOM 1043 N N . ILE A 1 132 ? 8.173 -4.695 2.713 1.00 97.69 132 ILE A N 1
ATOM 1044 C CA . ILE A 1 132 ? 7.023 -3.917 2.244 1.00 97.69 132 ILE A CA 1
ATOM 1045 C C . ILE A 1 132 ? 6.806 -2.755 3.217 1.00 97.69 132 ILE A C 1
ATOM 1047 O O . ILE A 1 132 ? 6.575 -2.992 4.400 1.00 97.69 132 ILE A O 1
ATOM 1051 N N . GLU A 1 133 ? 6.833 -1.510 2.749 1.00 98.00 133 GLU A N 1
ATOM 1052 C CA . GLU A 1 133 ? 6.413 -0.346 3.538 1.00 98.00 133 GLU A CA 1
ATOM 1053 C C . GLU A 1 133 ? 5.032 0.135 3.092 1.00 98.00 133 GLU A C 1
ATOM 1055 O O . GLU A 1 133 ? 4.800 0.355 1.902 1.00 98.00 133 GLU A O 1
ATOM 1060 N N . ILE A 1 134 ? 4.119 0.340 4.043 1.00 98.62 134 ILE A N 1
ATOM 1061 C CA . ILE A 1 134 ? 2.766 0.837 3.774 1.00 98.62 134 ILE A CA 1
ATOM 1062 C C . ILE A 1 134 ? 2.629 2.258 4.309 1.00 98.62 134 ILE A C 1
ATOM 1064 O O . ILE A 1 134 ? 2.870 2.529 5.484 1.00 98.62 134 ILE A O 1
ATOM 1068 N N . HIS A 1 135 ? 2.178 3.162 3.449 1.00 98.62 135 HIS A N 1
ATOM 1069 C CA . HIS A 1 135 ? 1.818 4.521 3.821 1.00 98.62 135 HIS A CA 1
ATOM 1070 C C . HIS A 1 135 ? 0.375 4.805 3.414 1.00 98.62 135 HIS A C 1
ATOM 1072 O O . HIS A 1 135 ? -0.084 4.302 2.389 1.00 98.62 135 HIS A O 1
ATOM 1078 N N . ALA A 1 136 ? -0.331 5.623 4.192 1.00 98.25 136 ALA A N 1
ATOM 1079 C CA . ALA A 1 136 ? -1.733 5.949 3.961 1.00 98.25 136 ALA A CA 1
ATOM 1080 C C . ALA A 1 136 ? -1.993 7.460 3.933 1.00 98.25 136 ALA A C 1
ATOM 1082 O O . ALA A 1 136 ? -1.316 8.238 4.607 1.00 98.25 136 ALA A O 1
ATOM 1083 N N . GLU A 1 137 ? -2.999 7.851 3.156 1.00 97.12 137 GLU A N 1
ATOM 1084 C CA . GLU A 1 137 ? -3.545 9.203 3.051 1.00 97.12 137 GLU A CA 1
ATOM 1085 C C . GLU A 1 137 ? -5.052 9.090 2.753 1.00 97.12 137 GLU A C 1
ATOM 1087 O O . GLU A 1 137 ? -5.493 9.124 1.603 1.00 97.12 137 GLU A O 1
ATOM 1092 N N . PHE A 1 138 ? -5.857 8.885 3.801 1.00 96.31 138 PHE A N 1
ATOM 1093 C CA . PHE A 1 138 ? -7.286 8.571 3.662 1.00 96.31 138 PHE A CA 1
ATOM 1094 C C . PHE A 1 138 ? -8.152 9.752 3.189 1.00 96.31 138 PHE A C 1
ATOM 1096 O O . PHE A 1 138 ? -9.291 9.530 2.788 1.00 96.31 138 PHE A O 1
ATOM 1103 N N . THR A 1 139 ? -7.641 10.994 3.154 1.00 94.50 139 THR A N 1
ATOM 1104 C CA . THR A 1 139 ? -8.396 12.116 2.555 1.00 94.50 139 THR A CA 1
ATOM 1105 C C . THR A 1 139 ? -8.424 12.044 1.029 1.00 94.50 139 THR A C 1
ATOM 1107 O O . THR A 1 139 ? -9.223 12.741 0.403 1.00 94.50 139 THR A O 1
ATOM 1110 N N . ARG A 1 140 ? -7.570 11.199 0.424 1.00 95.19 140 ARG A N 1
ATOM 1111 C CA . ARG A 1 140 ? -7.462 11.000 -1.030 1.00 95.19 140 ARG A CA 1
ATOM 1112 C C . ARG A 1 140 ? -7.208 12.309 -1.791 1.00 95.19 140 ARG A C 1
ATOM 1114 O O . ARG A 1 140 ? -7.594 12.466 -2.950 1.00 95.19 140 ARG A O 1
ATOM 1121 N N . SER A 1 141 ? -6.513 13.245 -1.154 1.00 94.56 141 SER A N 1
ATOM 1122 C CA . SER A 1 141 ? -6.075 14.507 -1.757 1.00 94.56 141 SER A CA 1
ATOM 1123 C C . SER A 1 141 ? -4.800 14.336 -2.591 1.00 94.56 141 SER A C 1
ATOM 1125 O O . SER A 1 141 ? -4.489 15.172 -3.440 1.00 94.56 141 SER A O 1
ATOM 1127 N N . GLY A 1 142 ? -4.051 13.248 -2.365 1.00 92.25 142 GLY A N 1
ATOM 1128 C CA . GLY A 1 142 ? -2.709 13.067 -2.931 1.00 92.25 142 GLY A CA 1
ATOM 1129 C C . GLY A 1 142 ? -1.657 13.903 -2.193 1.00 92.25 142 GLY A C 1
ATOM 1130 O O . GLY A 1 142 ? -0.618 14.258 -2.766 1.00 92.25 142 GLY A O 1
ATOM 1131 N N . GLY A 1 143 ? -1.971 14.255 -0.941 1.00 93.00 143 GLY A N 1
ATOM 1132 C CA . GLY A 1 143 ? -1.169 15.067 -0.038 1.00 93.00 143 GLY A CA 1
ATOM 1133 C C . GLY A 1 143 ? 0.049 14.321 0.499 1.00 93.00 143 GLY A C 1
ATOM 1134 O O . GLY A 1 143 ? 0.935 13.929 -0.264 1.00 93.00 143 GLY A O 1
ATOM 1135 N N . ASN A 1 144 ? 0.139 14.204 1.823 1.00 94.81 144 ASN A N 1
ATOM 1136 C CA . ASN A 1 144 ? 1.251 13.541 2.496 1.00 94.81 144 ASN A CA 1
ATOM 1137 C C . ASN A 1 144 ? 0.837 12.139 2.950 1.00 94.81 144 ASN A C 1
ATOM 1139 O O . ASN A 1 144 ? 0.001 12.011 3.839 1.00 94.81 144 ASN A O 1
ATOM 1143 N N . TYR A 1 145 ? 1.450 11.107 2.372 1.00 98.06 145 TYR A N 1
ATOM 1144 C CA . TYR A 1 145 ? 1.243 9.725 2.799 1.00 98.06 145 TYR A CA 1
ATOM 1145 C C . TYR A 1 145 ? 2.105 9.443 4.026 1.00 98.06 145 TYR A C 1
ATOM 1147 O O . TYR A 1 145 ? 3.331 9.530 3.955 1.00 98.06 145 TYR A O 1
ATOM 1155 N N . THR A 1 146 ? 1.480 9.105 5.146 1.00 97.62 146 THR A N 1
ATOM 1156 C CA . THR A 1 146 ? 2.179 8.830 6.409 1.00 97.62 146 THR A CA 1
ATOM 1157 C C . THR A 1 146 ? 2.302 7.329 6.659 1.00 97.62 146 THR A C 1
ATOM 1159 O O . THR A 1 146 ? 1.437 6.589 6.191 1.00 97.62 146 THR A O 1
ATOM 1162 N N . PRO A 1 147 ? 3.322 6.863 7.405 1.00 98.19 147 PRO A N 1
ATOM 1163 C CA . PRO A 1 147 ? 3.449 5.458 7.800 1.00 98.19 147 PRO A CA 1
ATOM 1164 C C . PRO A 1 147 ? 2.141 4.875 8.351 1.00 98.19 147 PRO A C 1
ATOM 1166 O O . PRO A 1 147 ? 1.518 5.490 9.217 1.00 98.19 147 PRO A O 1
ATOM 1169 N N . PHE A 1 148 ? 1.734 3.700 7.863 1.00 97.88 148 PHE A N 1
ATOM 1170 C CA . PHE A 1 148 ? 0.498 3.026 8.266 1.00 97.88 148 PHE A CA 1
ATOM 1171 C C . PHE A 1 148 ? 0.763 1.578 8.713 1.00 97.88 148 PHE A C 1
ATOM 1173 O O . PHE A 1 148 ? 1.438 0.844 7.995 1.00 97.88 148 PHE A O 1
ATOM 1180 N N . PRO A 1 149 ? 0.196 1.110 9.842 1.00 96.00 149 PRO A N 1
ATOM 1181 C CA . PRO A 1 149 ? -0.777 1.800 10.698 1.00 96.00 149 PRO A CA 1
ATOM 1182 C C . PRO A 1 149 ? -0.159 2.897 11.569 1.00 96.00 149 PRO A C 1
ATOM 1184 O O . PRO A 1 149 ? -0.864 3.797 12.011 1.00 96.00 149 PRO A O 1
ATOM 1187 N N . ASP A 1 150 ? 1.152 2.834 11.782 1.00 95.31 150 ASP A N 1
ATOM 1188 C CA . ASP A 1 150 ? 1.914 3.792 12.570 1.00 95.31 150 ASP A CA 1
ATOM 1189 C C . ASP A 1 150 ? 3.411 3.719 12.191 1.00 95.31 150 ASP A C 1
ATOM 1191 O O . ASP A 1 150 ? 3.835 2.784 11.497 1.00 95.31 150 ASP A O 1
ATOM 1195 N N . PRO A 1 151 ? 4.247 4.674 12.642 1.00 94.81 151 PRO A N 1
ATOM 1196 C CA . PRO A 1 151 ? 5.673 4.700 12.316 1.00 94.81 151 PRO A CA 1
ATOM 1197 C C . PRO A 1 151 ? 6.475 3.463 12.740 1.00 94.81 151 PRO A C 1
ATOM 1199 O O . PRO A 1 151 ? 7.515 3.200 12.140 1.00 94.81 151 PRO A O 1
ATOM 1202 N N . GLN A 1 152 ? 6.030 2.692 13.732 1.00 93.06 152 GLN A N 1
ATOM 1203 C CA . GLN A 1 152 ? 6.743 1.502 14.207 1.00 93.06 152 GLN A CA 1
ATOM 1204 C C . GLN A 1 152 ? 6.376 0.252 13.396 1.00 93.06 152 GLN A C 1
ATOM 1206 O O . GLN A 1 152 ? 7.236 -0.593 13.166 1.00 93.06 152 GLN A O 1
ATOM 1211 N N . HIS A 1 153 ? 5.136 0.158 12.904 1.00 94.19 153 HIS A N 1
ATOM 1212 C CA . HIS A 1 153 ? 4.597 -1.066 12.290 1.00 94.19 153 HIS A CA 1
ATOM 1213 C C . HIS A 1 153 ? 4.301 -0.967 10.784 1.00 94.19 153 HIS A C 1
ATOM 1215 O O . HIS A 1 153 ? 3.651 -1.859 10.223 1.00 94.19 153 HIS A O 1
ATOM 1221 N N . HIS A 1 154 ? 4.749 0.106 10.126 1.00 97.31 154 HIS A N 1
ATOM 1222 C CA . HIS A 1 154 ? 4.548 0.320 8.688 1.00 97.31 154 HIS A CA 1
ATOM 1223 C C . HIS A 1 154 ? 5.426 -0.535 7.776 1.00 97.31 154 HIS A C 1
ATOM 1225 O O . HIS A 1 154 ? 5.099 -0.688 6.601 1.00 97.31 154 HIS A O 1
ATOM 1231 N N . LYS A 1 155 ? 6.524 -1.087 8.303 1.00 97.38 155 LYS A N 1
ATOM 1232 C CA . LYS A 1 155 ? 7.418 -1.991 7.575 1.00 97.38 155 LYS A CA 1
ATOM 1233 C C . LYS A 1 155 ? 7.047 -3.430 7.894 1.00 97.38 155 LYS A C 1
ATOM 1235 O O . LYS A 1 155 ? 6.965 -3.798 9.061 1.00 97.38 155 LYS A O 1
ATOM 1240 N N . ILE A 1 156 ? 6.839 -4.226 6.857 1.00 97.56 156 ILE A N 1
ATOM 1241 C CA . ILE A 1 156 ? 6.491 -5.641 6.927 1.00 97.56 156 ILE A CA 1
ATOM 1242 C C . ILE A 1 156 ? 7.612 -6.415 6.245 1.00 97.56 156 ILE A C 1
ATOM 1244 O O . ILE A 1 156 ? 7.832 -6.270 5.043 1.00 97.56 156 ILE A O 1
ATOM 1248 N N . ARG A 1 157 ? 8.317 -7.243 7.008 1.00 96.19 157 ARG A N 1
ATOM 1249 C CA . ARG A 1 157 ? 9.312 -8.188 6.494 1.00 96.19 157 ARG A CA 1
ATOM 1250 C C . ARG A 1 157 ? 8.643 -9.517 6.173 1.00 96.19 157 ARG A C 1
ATOM 1252 O O . ARG A 1 157 ? 7.578 -9.830 6.702 1.00 96.19 157 ARG A O 1
ATOM 1259 N N . LEU A 1 158 ? 9.309 -10.359 5.384 1.00 95.81 158 LEU A N 1
ATOM 1260 C CA . LEU A 1 158 ? 8.810 -11.706 5.065 1.00 95.81 158 LEU A CA 1
ATOM 1261 C C . LEU A 1 158 ? 8.434 -12.516 6.312 1.00 95.81 158 LEU A C 1
ATOM 1263 O O . LEU A 1 158 ? 7.396 -13.168 6.334 1.00 95.81 158 LEU A O 1
ATOM 1267 N N . ALA A 1 159 ? 9.246 -12.451 7.371 1.00 95.94 159 ALA A N 1
ATOM 1268 C CA . ALA A 1 159 ? 8.970 -13.172 8.612 1.00 95.94 159 ALA A CA 1
ATOM 1269 C C . ALA A 1 159 ? 7.690 -12.689 9.320 1.00 95.94 159 ALA A C 1
ATOM 1271 O O . ALA A 1 159 ? 7.008 -13.502 9.947 1.00 95.94 159 ALA A O 1
ATOM 1272 N N . ASP A 1 160 ? 7.335 -11.409 9.174 1.00 97.62 160 ASP A N 1
ATOM 1273 C CA . ASP A 1 160 ? 6.148 -10.808 9.793 1.00 97.62 160 ASP A CA 1
ATOM 1274 C C . ASP A 1 160 ? 4.853 -11.340 9.163 1.00 97.62 160 ASP A C 1
ATOM 1276 O O . ASP A 1 160 ? 3.807 -11.355 9.814 1.00 97.62 160 ASP A O 1
ATOM 1280 N N . LEU A 1 161 ? 4.920 -11.875 7.934 1.00 97.50 161 LEU A N 1
ATOM 1281 C CA . LEU A 1 161 ? 3.795 -12.545 7.271 1.00 97.50 161 LEU A CA 1
ATOM 1282 C C . LEU A 1 161 ? 3.325 -13.801 8.013 1.00 97.50 161 LEU A C 1
ATOM 1284 O O . LEU A 1 161 ? 2.264 -14.321 7.680 1.00 97.50 161 LEU A O 1
ATOM 1288 N N . ARG A 1 162 ? 4.054 -14.284 9.031 1.00 97.50 162 ARG A N 1
ATOM 1289 C CA . ARG A 1 162 ? 3.558 -15.309 9.965 1.00 97.50 162 ARG A CA 1
ATOM 1290 C C . ARG A 1 162 ? 2.400 -14.819 10.825 1.00 97.50 162 ARG A C 1
ATOM 1292 O O . ARG A 1 162 ? 1.518 -15.616 11.145 1.00 97.50 162 ARG A O 1
ATOM 1299 N N . GLY A 1 163 ? 2.338 -13.522 11.115 1.00 97.44 163 GLY A N 1
ATOM 1300 C CA . GLY A 1 163 ? 1.201 -12.914 11.793 1.00 97.44 163 GLY A CA 1
ATOM 1301 C C . GLY A 1 163 ? -0.031 -12.864 10.891 1.00 97.44 163 GLY A C 1
ATOM 1302 O O . GLY A 1 163 ? -0.018 -12.216 9.846 1.00 97.44 163 GLY A O 1
ATOM 1303 N N . GLU A 1 164 ? -1.122 -13.503 11.312 1.00 96.81 164 GLU A N 1
ATOM 1304 C CA . GLU A 1 164 ? -2.400 -13.470 10.586 1.00 96.81 164 GLU A CA 1
ATOM 1305 C C . GLU A 1 164 ? -2.922 -12.042 10.408 1.00 96.81 164 GLU A C 1
ATOM 1307 O O . GLU A 1 164 ? -3.253 -11.650 9.296 1.00 96.81 164 GLU A O 1
ATOM 1312 N N . ALA A 1 165 ? -2.831 -11.213 11.452 1.00 95.62 165 ALA A N 1
ATOM 1313 C CA . ALA A 1 165 ? -3.218 -9.805 11.389 1.00 95.62 165 ALA A CA 1
ATOM 1314 C C . ALA A 1 165 ? -2.452 -9.001 10.317 1.00 95.62 165 ALA A C 1
ATOM 1316 O O . ALA A 1 165 ? -2.995 -8.057 9.742 1.00 95.62 165 ALA A O 1
ATOM 1317 N N . ILE A 1 166 ? -1.197 -9.363 10.024 1.00 97.94 166 ILE A N 1
ATOM 1318 C CA . ILE A 1 166 ? -0.407 -8.722 8.963 1.00 97.94 166 ILE A CA 1
ATOM 1319 C C . ILE A 1 166 ? -0.941 -9.129 7.589 1.00 97.94 166 ILE A C 1
ATOM 1321 O O . ILE A 1 166 ? -1.131 -8.267 6.728 1.00 97.94 166 ILE A O 1
ATOM 1325 N N . ARG A 1 167 ? -1.227 -10.422 7.396 1.00 98.12 167 ARG A N 1
ATOM 1326 C CA . ARG A 1 167 ? -1.827 -10.939 6.159 1.00 98.12 167 ARG A CA 1
ATOM 1327 C C . ARG A 1 167 ? -3.216 -10.348 5.925 1.00 98.12 167 ARG A C 1
ATOM 1329 O O . ARG A 1 167 ? -3.492 -9.893 4.820 1.00 98.12 167 ARG A O 1
ATOM 1336 N N . ASP A 1 168 ? -4.042 -10.262 6.962 1.00 97.56 168 ASP A N 1
ATOM 1337 C CA . ASP A 1 168 ? -5.368 -9.646 6.889 1.00 97.56 168 ASP A CA 1
ATOM 1338 C C . ASP A 1 168 ? -5.300 -8.160 6.556 1.00 97.56 168 ASP A C 1
ATOM 1340 O O . ASP A 1 168 ? -6.057 -7.684 5.711 1.00 97.56 168 ASP A O 1
ATOM 1344 N N . ARG A 1 169 ? -4.359 -7.422 7.156 1.00 97.62 169 ARG A N 1
ATOM 1345 C CA . ARG A 1 169 ? -4.138 -6.012 6.824 1.00 97.62 169 ARG A CA 1
ATOM 1346 C C . ARG A 1 169 ? -3.730 -5.839 5.363 1.00 97.62 169 ARG A C 1
ATOM 1348 O O . ARG A 1 169 ? -4.287 -4.979 4.688 1.00 97.62 169 ARG A O 1
ATOM 1355 N N . LEU A 1 170 ? -2.796 -6.651 4.861 1.00 98.25 170 LEU A N 1
ATOM 1356 C CA . LEU A 1 170 ? -2.417 -6.636 3.443 1.00 98.25 170 LEU A CA 1
ATOM 1357 C C . LEU A 1 170 ? -3.615 -6.973 2.548 1.00 98.25 170 LEU A C 1
ATOM 1359 O O . LEU A 1 170 ? -3.879 -6.264 1.582 1.00 98.25 170 LEU A O 1
ATOM 1363 N N . ARG A 1 171 ? -4.402 -7.990 2.901 1.00 98.44 171 ARG A N 1
ATOM 1364 C CA . ARG A 1 171 ? -5.609 -8.357 2.154 1.00 98.44 171 ARG A CA 1
ATOM 1365 C C . ARG A 1 171 ? -6.629 -7.213 2.123 1.00 98.44 171 ARG A C 1
ATOM 1367 O O . ARG A 1 171 ? -7.177 -6.912 1.064 1.00 98.44 171 ARG A O 1
ATOM 1374 N N . ALA A 1 172 ? -6.822 -6.521 3.246 1.00 97.88 172 ALA A N 1
ATOM 1375 C CA . ALA A 1 172 ? -7.691 -5.352 3.349 1.00 97.88 172 ALA A CA 1
ATOM 1376 C C . ALA A 1 172 ? -7.189 -4.167 2.507 1.00 97.88 172 ALA A C 1
ATOM 1378 O O . ALA A 1 172 ? -7.997 -3.538 1.835 1.00 97.88 172 ALA A O 1
ATOM 1379 N N . VAL A 1 173 ? -5.875 -3.906 2.448 1.00 98.44 173 VAL A N 1
ATOM 1380 C CA . VAL A 1 173 ? -5.302 -2.880 1.548 1.00 98.44 173 VAL A CA 1
ATOM 1381 C C . VAL A 1 173 ? -5.680 -3.145 0.087 1.00 98.44 173 VAL A C 1
ATOM 1383 O O . VAL A 1 173 ? -5.971 -2.207 -0.654 1.00 98.44 173 VAL A O 1
ATOM 1386 N N . TRP A 1 174 ? -5.708 -4.411 -0.338 1.00 98.19 174 TRP A N 1
ATOM 1387 C CA . TRP A 1 174 ? -6.117 -4.773 -1.695 1.00 98.19 174 TRP A CA 1
ATOM 1388 C C . TRP A 1 174 ? -7.630 -4.680 -1.899 1.00 98.19 174 TRP A C 1
ATOM 1390 O O . TRP A 1 174 ? -8.073 -4.123 -2.900 1.00 98.19 174 TRP A O 1
ATOM 1400 N N . LEU A 1 175 ? -8.421 -5.297 -1.021 1.00 97.62 175 LEU A N 1
ATOM 1401 C CA . LEU A 1 175 ? -9.838 -5.563 -1.285 1.00 97.62 175 LEU A CA 1
ATOM 1402 C C . LEU A 1 175 ? -10.772 -4.483 -0.742 1.00 97.62 175 LEU A C 1
ATOM 1404 O O . LEU A 1 175 ? -11.767 -4.157 -1.385 1.00 97.62 175 LEU A O 1
ATOM 1408 N N . GLU A 1 176 ? -10.458 -3.937 0.428 1.00 95.69 176 GLU A N 1
ATOM 1409 C CA . GLU A 1 176 ? -11.336 -3.049 1.187 1.00 95.69 176 GLU A CA 1
ATOM 1410 C C . GLU A 1 176 ? -10.537 -1.914 1.853 1.00 95.69 176 GLU A C 1
ATOM 1412 O O . GLU A 1 176 ? -10.601 -1.732 3.072 1.00 95.69 176 GLU A O 1
ATOM 1417 N N . PRO A 1 177 ? -9.764 -1.132 1.078 1.00 96.38 177 PRO A N 1
ATOM 1418 C CA . PRO A 1 177 ? -8.798 -0.179 1.623 1.00 96.38 177 PRO A CA 1
ATOM 1419 C C . PRO A 1 177 ? -9.442 0.865 2.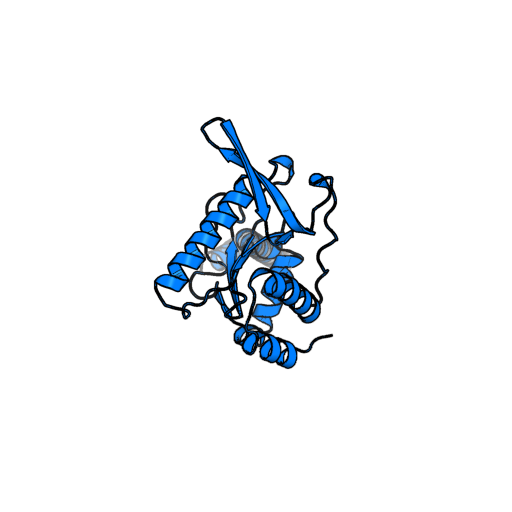545 1.00 96.38 177 PRO A C 1
ATOM 1421 O O . PRO A 1 177 ? -8.846 1.297 3.525 1.00 96.38 177 PRO A O 1
ATOM 1424 N N . GLU A 1 178 ? -10.693 1.226 2.276 1.00 91.88 178 GLU A N 1
ATOM 1425 C CA . GLU A 1 178 ? -11.454 2.180 3.079 1.00 91.88 178 GLU A CA 1
ATOM 1426 C C . GLU A 1 178 ? -11.830 1.658 4.472 1.00 91.88 178 GLU A C 1
ATOM 1428 O O . GLU A 1 178 ? -12.030 2.449 5.391 1.00 91.88 178 GLU A O 1
ATOM 1433 N N . ASN A 1 179 ? -11.915 0.338 4.667 1.00 91.56 179 ASN A N 1
ATOM 1434 C CA . ASN A 1 179 ? -12.205 -0.239 5.984 1.00 91.56 179 ASN A CA 1
ATOM 1435 C C . ASN A 1 179 ? -11.047 -0.024 6.971 1.00 91.56 179 ASN A C 1
ATOM 1437 O O . ASN A 1 179 ? -11.240 -0.147 8.181 1.00 91.56 179 ASN A O 1
ATOM 1441 N N . LEU A 1 180 ? -9.861 0.316 6.458 1.00 94.38 180 LEU A N 1
ATOM 1442 C CA . LEU A 1 180 ? -8.671 0.614 7.244 1.00 94.38 180 LEU A CA 1
ATOM 1443 C C . LEU A 1 180 ? -8.585 2.080 7.690 1.00 94.38 180 LEU A C 1
ATOM 1445 O O . LEU A 1 180 ? -7.685 2.397 8.464 1.00 94.38 180 LEU A O 1
ATOM 1449 N N . ASP A 1 181 ? -9.497 2.957 7.248 1.00 93.00 181 ASP A N 1
ATOM 1450 C CA . ASP A 1 181 ? -9.534 4.351 7.694 1.00 93.00 181 ASP A CA 1
ATOM 1451 C C . ASP A 1 181 ? -9.922 4.431 9.188 1.00 93.00 181 ASP A C 1
ATOM 1453 O O . ASP A 1 181 ? -11.063 4.105 9.557 1.00 93.00 181 ASP A O 1
ATOM 1457 N N . PRO A 1 182 ? -9.020 4.910 10.071 1.00 85.25 182 PRO A N 1
ATOM 1458 C CA . PRO A 1 182 ? -9.318 5.070 11.490 1.00 85.25 182 PRO A CA 1
ATOM 1459 C C . PRO A 1 182 ? -10.527 5.975 11.749 1.00 85.25 182 PRO A C 1
ATOM 1461 O O . PRO A 1 182 ? -11.245 5.761 12.727 1.00 85.25 182 PRO A O 1
ATOM 1464 N N . SER A 1 183 ? -10.794 6.953 10.874 1.00 82.19 183 SER A N 1
ATOM 1465 C CA . SER A 1 183 ? -11.938 7.861 10.999 1.00 82.19 183 SER A CA 1
ATOM 1466 C C . SER A 1 183 ? -13.271 7.115 10.857 1.00 82.19 183 SER A C 1
ATOM 1468 O O . SER A 1 183 ? -14.216 7.362 11.613 1.00 82.19 183 SER A O 1
ATOM 1470 N N . ARG A 1 184 ? -13.328 6.119 9.962 1.00 75.56 184 ARG A N 1
ATOM 1471 C CA . ARG A 1 184 ? -14.496 5.248 9.777 1.00 75.56 184 ARG A CA 1
ATOM 1472 C C . ARG A 1 184 ? -14.656 4.279 10.936 1.00 75.56 184 ARG A C 1
ATOM 1474 O O . ARG A 1 184 ? -15.786 4.031 11.362 1.00 75.56 184 ARG A O 1
ATOM 1481 N N . HIS A 1 185 ? -13.552 3.764 11.477 1.00 69.56 185 HIS A N 1
ATOM 1482 C CA . HIS A 1 185 ? -13.602 2.926 12.672 1.00 69.56 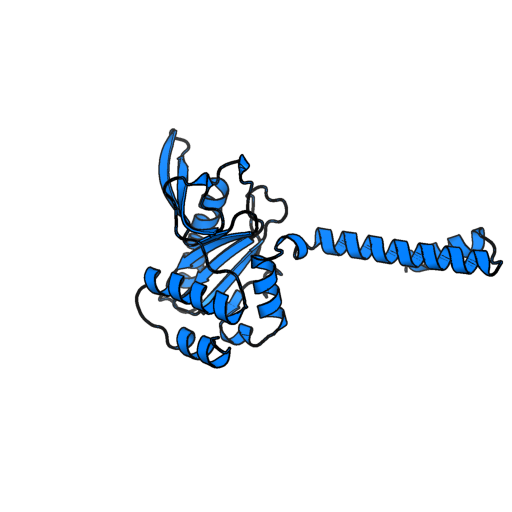185 HIS A CA 1
ATOM 1483 C C . HIS A 1 185 ? -14.116 3.714 13.882 1.00 69.56 185 HIS A C 1
ATOM 1485 O O . HIS A 1 185 ? -15.037 3.252 14.551 1.00 69.56 185 HIS A O 1
ATOM 1491 N N . ALA A 1 186 ? -13.596 4.922 14.112 1.00 66.44 186 ALA A N 1
ATOM 1492 C CA . ALA A 1 186 ? -14.065 5.814 15.167 1.00 66.44 186 ALA A CA 1
ATOM 1493 C C . ALA A 1 186 ? -15.557 6.133 15.001 1.00 66.44 186 ALA A C 1
ATOM 1495 O O . ALA A 1 186 ? -16.329 5.929 15.932 1.00 66.44 186 ALA A O 1
ATOM 1496 N N . ALA A 1 187 ? -15.996 6.518 13.797 1.00 68.00 187 ALA A N 1
ATOM 1497 C CA . ALA A 1 187 ? -17.405 6.799 13.520 1.00 68.00 187 ALA A CA 1
ATOM 1498 C C . ALA A 1 187 ? -18.317 5.577 13.747 1.00 68.00 187 ALA A C 1
ATOM 1500 O O . ALA A 1 187 ? -19.422 5.720 14.279 1.00 68.00 187 ALA A O 1
ATOM 1501 N N . ARG A 1 188 ? -17.862 4.370 13.378 1.00 68.75 188 ARG A N 1
ATOM 1502 C CA . ARG A 1 188 ? -18.587 3.114 13.626 1.00 68.75 188 ARG A CA 1
ATOM 1503 C C . ARG A 1 188 ? -18.689 2.815 15.120 1.00 68.75 188 ARG A C 1
ATOM 1505 O O . ARG A 1 188 ? -19.781 2.508 15.581 1.00 68.75 188 ARG A O 1
ATOM 1512 N N . VAL A 1 189 ? -17.589 2.942 15.864 1.00 71.44 189 VAL A N 1
ATOM 1513 C CA . VAL A 1 189 ? -17.562 2.738 17.322 1.00 71.44 189 VAL A CA 1
ATOM 1514 C C . VAL A 1 189 ? -18.476 3.744 18.019 1.00 71.44 189 VAL A C 1
ATOM 1516 O O . VAL A 1 189 ? -19.289 3.350 18.849 1.00 71.44 189 VAL A O 1
ATOM 1519 N N . THR A 1 190 ? -18.432 5.023 17.634 1.00 75.00 190 THR A N 1
ATOM 1520 C CA . THR A 1 190 ? -19.347 6.043 18.164 1.00 75.00 190 THR A CA 1
ATOM 1521 C C . THR A 1 190 ? -20.808 5.688 17.889 1.00 75.00 190 THR A C 1
ATOM 1523 O O . THR A 1 190 ? -21.636 5.806 18.790 1.00 75.00 190 THR A O 1
ATOM 1526 N N . ARG A 1 191 ? -21.138 5.217 16.678 1.00 76.56 191 ARG A N 1
ATOM 1527 C CA . ARG A 1 191 ? -22.507 4.805 16.334 1.00 76.56 191 ARG A CA 1
ATOM 1528 C C . ARG A 1 191 ? -22.957 3.580 17.130 1.00 76.56 191 ARG A C 1
ATOM 1530 O O . ARG A 1 191 ? -24.050 3.595 17.676 1.00 76.56 191 ARG A O 1
ATOM 1537 N N . GLU A 1 192 ? -22.102 2.569 17.266 1.00 78.31 192 GLU A N 1
ATOM 1538 C CA . GLU A 1 192 ? -22.405 1.367 18.050 1.00 78.31 192 GLU A CA 1
ATOM 1539 C C . GLU A 1 192 ? -22.624 1.695 19.536 1.00 78.31 192 GLU A C 1
ATOM 1541 O O . GLU A 1 192 ? -23.568 1.199 20.152 1.00 78.31 192 GLU A O 1
ATOM 1546 N N . ILE A 1 193 ? -21.787 2.565 20.113 1.00 82.69 193 ILE A N 1
ATOM 1547 C CA . ILE A 1 193 ? -21.961 3.046 21.490 1.00 82.69 193 ILE A CA 1
ATOM 1548 C C . ILE A 1 193 ? -23.284 3.809 21.619 1.00 82.69 193 ILE A C 1
ATOM 1550 O O . ILE A 1 193 ? -24.039 3.552 22.556 1.00 82.69 193 ILE A O 1
ATOM 1554 N N . ALA A 1 194 ? -23.602 4.697 20.671 1.00 85.12 194 ALA A N 1
ATOM 1555 C CA . ALA A 1 194 ? -24.869 5.424 20.663 1.00 85.12 194 ALA A CA 1
ATOM 1556 C C . ALA A 1 194 ? -26.081 4.477 20.585 1.00 85.12 194 ALA A C 1
ATOM 1558 O O . ALA A 1 194 ? -27.031 4.641 21.350 1.00 85.12 194 ALA A O 1
ATOM 1559 N N . ASP A 1 195 ? -26.029 3.446 19.737 1.00 87.12 195 ASP A N 1
ATOM 1560 C CA . ASP A 1 195 ? -27.096 2.449 19.602 1.00 87.12 195 ASP A CA 1
ATOM 1561 C C . ASP A 1 195 ? -27.278 1.627 20.887 1.00 87.12 195 ASP A C 1
ATOM 1563 O O . ASP A 1 195 ? -28.412 1.400 21.327 1.00 87.12 195 ASP A O 1
ATOM 1567 N N . ARG A 1 196 ? -26.176 1.226 21.539 1.00 86.88 196 ARG A N 1
ATOM 1568 C CA . ARG A 1 196 ? -26.208 0.523 22.834 1.00 86.88 196 ARG A CA 1
ATOM 1569 C C . ARG A 1 196 ? -26.793 1.397 23.941 1.00 86.88 196 ARG A C 1
ATOM 1571 O O . ARG A 1 196 ? -27.647 0.926 24.690 1.00 86.88 196 ARG A O 1
ATOM 1578 N N . LEU A 1 197 ? -26.383 2.663 24.025 1.00 87.62 197 LEU A N 1
ATOM 1579 C CA . LEU A 1 197 ? -26.917 3.616 25.002 1.00 87.62 197 LEU A CA 1
ATOM 1580 C C . LEU A 1 197 ? -28.404 3.891 24.766 1.00 87.62 197 LEU A C 1
ATOM 1582 O O . LEU A 1 197 ? -29.179 3.901 25.718 1.00 87.62 197 LEU A O 1
ATOM 1586 N N . ALA A 1 198 ? -28.828 4.034 23.508 1.00 88.06 198 ALA A N 1
ATOM 1587 C CA . ALA A 1 198 ? -30.236 4.197 23.159 1.00 88.06 198 ALA A CA 1
ATOM 1588 C C . ALA A 1 198 ? -31.064 2.945 23.500 1.00 88.06 198 ALA A C 1
ATOM 1590 O O . ALA A 1 198 ? -32.205 3.056 23.950 1.00 88.06 198 ALA A O 1
ATOM 1591 N N . GLY A 1 199 ? -30.500 1.748 23.309 1.00 90.62 199 GLY A N 1
ATOM 1592 C CA . GLY A 1 199 ? -31.109 0.491 23.749 1.00 90.62 199 GLY A CA 1
ATOM 1593 C C . GLY A 1 199 ? -31.276 0.423 25.267 1.00 90.62 199 GLY A C 1
ATOM 1594 O O . GLY A 1 199 ? -32.355 0.080 25.750 1.00 90.62 199 GLY A O 1
ATOM 1595 N N . LEU A 1 200 ? -30.241 0.812 26.013 1.00 89.69 200 LEU A N 1
ATOM 1596 C CA . LEU A 1 200 ? -30.269 0.860 27.473 1.00 89.69 200 LEU A CA 1
ATOM 1597 C C . LEU A 1 200 ? -31.294 1.876 27.995 1.00 89.69 200 LEU A C 1
ATOM 1599 O O . LEU A 1 200 ? -32.064 1.542 28.891 1.00 89.69 200 LEU A O 1
ATOM 1603 N N . ALA A 1 201 ? -31.363 3.069 27.395 1.00 89.19 201 ALA A N 1
ATOM 1604 C CA . ALA A 1 201 ? -32.356 4.092 27.725 1.00 89.19 201 ALA A CA 1
ATOM 1605 C C . ALA A 1 201 ? -33.786 3.545 27.611 1.00 89.19 201 ALA A C 1
ATOM 1607 O O . ALA A 1 201 ? -34.539 3.571 28.582 1.00 89.19 201 ALA A O 1
ATOM 1608 N N . ARG A 1 202 ? -34.120 2.946 26.457 1.00 90.75 202 ARG A N 1
ATOM 1609 C CA . ARG A 1 202 ? -35.437 2.334 26.220 1.00 90.75 202 ARG A CA 1
ATOM 1610 C C . ARG A 1 202 ? -35.748 1.222 27.218 1.00 90.75 202 ARG A C 1
ATOM 1612 O O . ARG A 1 202 ? -36.888 1.098 27.652 1.00 90.75 202 ARG A O 1
ATOM 1619 N N . SER A 1 203 ? -34.753 0.412 27.583 1.00 93.19 203 SER A N 1
ATOM 1620 C CA . SER A 1 203 ? -34.930 -0.654 28.573 1.00 93.19 203 SER A CA 1
ATOM 1621 C C . SER A 1 203 ? -35.215 -0.108 29.973 1.00 93.19 203 SER A C 1
ATOM 1623 O O . SER A 1 203 ? -36.029 -0.689 30.687 1.00 93.19 203 SER A O 1
ATOM 1625 N N . LEU A 1 204 ? -34.548 0.975 30.377 1.00 90.75 204 LEU A N 1
ATOM 1626 C CA . LEU A 1 204 ? -34.742 1.594 31.689 1.00 90.75 204 LEU A CA 1
ATOM 1627 C C . LEU A 1 204 ? -36.105 2.293 31.780 1.00 90.75 204 LEU A C 1
ATOM 1629 O O . LEU A 1 204 ? -36.823 2.115 32.762 1.00 90.75 204 LEU A O 1
ATOM 1633 N N . GLU A 1 205 ? -36.506 3.003 30.727 1.00 88.00 205 GLU A N 1
ATOM 1634 C CA . GLU A 1 205 ? -37.839 3.607 30.631 1.00 88.00 205 GLU A CA 1
ATOM 1635 C C . GLU A 1 205 ? -38.946 2.541 30.642 1.00 88.00 205 GLU A C 1
ATOM 1637 O O . GLU A 1 205 ? -39.921 2.670 31.381 1.00 88.00 205 GLU A O 1
ATOM 1642 N N . ALA A 1 206 ? -38.779 1.443 29.893 1.00 91.06 206 ALA A N 1
ATOM 1643 C CA . ALA A 1 206 ? -39.733 0.330 29.880 1.00 91.06 206 ALA A CA 1
ATOM 1644 C C . ALA A 1 206 ? -39.851 -0.383 31.240 1.00 91.06 206 ALA A C 1
ATOM 1646 O O . ALA A 1 206 ? -40.911 -0.917 31.564 1.00 91.06 206 ALA A O 1
ATOM 1647 N N . ALA A 1 207 ? -38.788 -0.371 32.049 1.00 92.12 207 ALA A N 1
ATOM 1648 C CA . ALA A 1 207 ? -38.797 -0.872 33.423 1.00 92.12 207 ALA A CA 1
ATOM 1649 C C . ALA A 1 207 ? -39.434 0.110 34.432 1.00 92.12 207 ALA A C 1
ATOM 1651 O O . ALA A 1 207 ? -39.528 -0.207 35.617 1.00 92.12 207 ALA A O 1
ATOM 1652 N N . GLY A 1 208 ? -39.894 1.283 33.979 1.00 91.81 208 GLY A N 1
ATOM 1653 C CA . GLY A 1 208 ? -40.575 2.284 34.802 1.00 91.81 208 GLY A CA 1
ATOM 1654 C C . GLY A 1 208 ? -39.640 3.244 35.539 1.00 91.81 208 GLY A C 1
ATOM 1655 O O . GLY A 1 208 ? -40.080 3.918 36.471 1.00 91.81 208 GLY A O 1
ATOM 1656 N N . HIS A 1 209 ? -38.360 3.314 35.161 1.00 91.25 209 HIS A N 1
ATOM 1657 C CA . HIS A 1 209 ? -37.443 4.291 35.741 1.00 91.25 209 HIS A CA 1
ATOM 1658 C C . HIS A 1 209 ? -37.756 5.710 35.256 1.00 91.25 209 HIS A C 1
ATOM 1660 O O . HIS A 1 209 ? -38.135 5.927 34.106 1.00 91.25 209 HIS A O 1
ATOM 1666 N N . ASP A 1 210 ? -37.565 6.689 36.143 1.00 90.75 210 ASP A N 1
ATOM 1667 C CA . ASP A 1 210 ? -37.778 8.098 35.823 1.00 90.75 210 ASP A CA 1
ATOM 1668 C C . ASP A 1 210 ? -36.866 8.537 34.651 1.00 90.75 210 ASP A C 1
ATOM 1670 O O . ASP A 1 210 ? -35.654 8.274 34.683 1.00 90.75 210 ASP A O 1
ATOM 1674 N N . PRO A 1 211 ? -37.407 9.214 33.620 1.00 85.44 211 PRO A N 1
ATOM 1675 C CA . PRO A 1 211 ? -36.628 9.638 32.456 1.00 85.44 211 PRO A CA 1
ATOM 1676 C C . PRO A 1 211 ? -35.462 10.571 32.805 1.00 85.44 211 PRO A C 1
ATOM 1678 O O . PRO A 1 211 ? -34.405 10.516 32.176 1.00 85.44 211 PRO A O 1
ATOM 1681 N N . ARG A 1 212 ? -35.616 11.412 33.835 1.00 87.25 212 ARG A N 1
ATOM 1682 C CA . ARG A 1 212 ? -34.581 12.352 34.281 1.00 87.25 212 ARG A CA 1
ATOM 1683 C C . ARG A 1 212 ? -33.423 11.611 34.946 1.00 87.25 212 ARG A C 1
ATOM 1685 O O . ARG A 1 212 ? -32.267 11.909 34.652 1.00 87.25 212 ARG A O 1
ATOM 1692 N N . ILE A 1 213 ? -33.728 10.614 35.779 1.00 86.25 213 ILE A N 1
ATOM 1693 C CA . ILE A 1 213 ? -32.724 9.740 36.410 1.00 86.25 213 ILE A CA 1
ATOM 1694 C C . ILE A 1 213 ? -32.008 8.882 35.357 1.00 86.25 213 ILE A C 1
ATOM 1696 O O . ILE A 1 213 ? -30.786 8.736 35.400 1.00 86.25 213 ILE A O 1
ATOM 1700 N N . THR A 1 214 ? -32.748 8.357 34.381 1.00 87.19 214 THR A N 1
ATOM 1701 C CA . THR A 1 214 ? -32.189 7.579 33.264 1.00 87.19 214 THR A CA 1
ATOM 1702 C C . THR A 1 214 ? -31.210 8.420 32.442 1.00 87.19 214 THR A C 1
ATOM 1704 O O . THR A 1 214 ? -30.096 7.975 32.161 1.00 87.19 214 THR A O 1
ATOM 1707 N N . ALA A 1 215 ? -31.572 9.665 32.121 1.00 84.50 215 ALA A N 1
ATOM 1708 C CA . ALA A 1 215 ? -30.693 10.592 31.413 1.00 84.50 215 ALA A CA 1
ATOM 1709 C C . ALA A 1 215 ? -29.426 10.941 32.219 1.00 84.50 215 ALA A C 1
ATOM 1711 O O . ALA A 1 215 ? -28.328 10.922 31.662 1.00 84.50 215 ALA A O 1
ATOM 1712 N N . GLU A 1 216 ? -29.543 11.214 33.525 1.00 87.19 216 GLU A N 1
ATOM 1713 C CA . GLU A 1 216 ? -28.386 11.467 34.403 1.00 87.19 216 GLU A CA 1
ATOM 1714 C C . GLU A 1 216 ? -27.439 10.262 34.491 1.00 87.19 216 GLU A C 1
ATOM 1716 O O . GLU A 1 216 ? -26.217 10.431 34.449 1.00 87.19 216 GLU A O 1
ATOM 1721 N N . PHE A 1 217 ? -27.982 9.045 34.570 1.00 87.56 217 PHE A N 1
ATOM 1722 C CA . PHE A 1 217 ? -27.192 7.816 34.574 1.00 87.56 217 PHE A CA 1
ATOM 1723 C C . PHE A 1 217 ? -26.428 7.621 33.256 1.00 87.56 217 PHE A C 1
ATOM 1725 O O . PHE A 1 217 ? -25.220 7.391 33.278 1.00 87.56 217 PHE A O 1
ATOM 1732 N N . LEU A 1 218 ? -27.095 7.784 32.110 1.00 87.06 218 LEU A N 1
ATOM 1733 C CA . LEU A 1 218 ? -26.463 7.640 30.794 1.00 87.06 218 LEU A CA 1
ATOM 1734 C C . LEU A 1 218 ? -25.393 8.709 30.541 1.00 87.06 218 LEU A C 1
ATOM 1736 O O . LEU A 1 218 ? -24.338 8.392 29.993 1.00 87.06 218 LEU A O 1
ATOM 1740 N N . MET A 1 219 ? -25.623 9.953 30.978 1.00 85.56 219 MET A N 1
ATOM 1741 C CA . MET A 1 219 ? -24.603 11.005 30.925 1.00 85.56 219 MET A CA 1
ATOM 1742 C C . MET A 1 219 ? -23.384 10.639 31.775 1.00 85.56 219 MET A C 1
ATOM 1744 O O . MET A 1 219 ? -22.257 10.801 31.319 1.00 85.56 219 MET A O 1
ATOM 1748 N N . ARG A 1 220 ? -23.577 10.079 32.976 1.00 85.31 220 ARG A N 1
ATOM 1749 C CA . ARG A 1 220 ? -22.454 9.585 33.787 1.00 85.31 220 ARG A CA 1
ATOM 1750 C C . ARG A 1 220 ? -21.674 8.477 33.082 1.00 85.31 220 ARG A C 1
ATOM 1752 O O . ARG A 1 220 ? -20.457 8.537 33.101 1.00 85.31 220 ARG A O 1
ATOM 1759 N N . CYS A 1 221 ? -22.341 7.533 32.418 1.00 81.12 221 CYS A N 1
ATOM 1760 C CA . CYS A 1 221 ? -21.668 6.472 31.658 1.00 81.12 221 CYS A CA 1
ATOM 1761 C C . CYS A 1 221 ? -20.862 6.976 30.446 1.00 81.12 221 CYS A C 1
ATOM 1763 O O . CYS A 1 221 ? -19.952 6.284 30.004 1.00 81.12 221 CYS A O 1
ATOM 1765 N N . LEU A 1 222 ? -21.210 8.137 29.881 1.00 75.56 222 LEU A N 1
ATOM 1766 C CA . LEU A 1 222 ? -20.538 8.723 28.713 1.00 75.56 222 LEU A CA 1
ATOM 1767 C C . LEU A 1 222 ? -19.302 9.565 29.062 1.00 75.56 222 LEU A C 1
ATOM 1769 O O . LEU A 1 222 ? -18.445 9.753 28.202 1.00 75.56 222 LEU A O 1
ATOM 1773 N N . PHE A 1 223 ? -19.232 10.105 30.282 1.00 76.88 223 PHE A N 1
ATOM 1774 C CA . PHE A 1 223 ? -18.217 11.087 30.692 1.00 76.88 223 PHE A CA 1
ATOM 1775 C C . PHE A 1 223 ? -17.306 10.611 31.840 1.00 76.88 223 PHE A C 1
ATOM 1777 O O . PHE A 1 223 ? -16.594 11.427 32.427 1.00 76.88 223 PHE A O 1
ATOM 1784 N N . THR A 1 224 ? -17.324 9.315 32.162 1.00 54.69 224 THR A N 1
ATOM 1785 C CA . THR A 1 224 ? -16.347 8.631 33.035 1.00 54.69 224 THR A CA 1
ATOM 1786 C C . THR A 1 224 ? -15.367 7.821 32.211 1.00 54.69 224 THR A C 1
ATOM 1788 O O . THR A 1 224 ? -14.155 7.912 32.496 1.00 54.69 224 THR A O 1
#